Protein AF-A0A847FBN2-F1 (afdb_monomer_lite)

pLDDT: mean 86.98, std 17.36, range [22.61, 98.75]

Foldseek 3Di:
DDDDDDPPVVVVVVVVVVVVVVVVVVVVVVLPPPDDLDQAPWFFKAWDDWDDAFKWFQDPVRDTDGDTDIWMAGPVPRFTKAFLAQQFDAGHRPFTWDRKDFLCVVPNDDLQLLLLLLLLCCAPPNDPCVVLPADNVLRSNLSNLLSNLSCLCVPNHRNDNRSPVVVVGMDTPPDPNSVSSVVSSVVSNVRSNVSDHDDKAKDWAWPDDFDDDDQKTKTKTAIAMDQQPPAKDKAQVQADPPKDWPFDPSHHGTMIMIIHGNPPQAPPKTKMKIWRFHQSDSSQWIWIDIPDPRYTIMITGHPDTSGTHMDMDMDHHHDDDDDFADADPVPRAGDWFDWDWDAPDPVSPHTPDIDTADNRRD

Sequence (362 aa):
MIIMKSTQKNYIYNRGQKLLANVLVLIMLFSITAGYVYASDPVIIESSAVQRNYFQYLNASGEWNDLDRRDHGVVSTGAVAYCMNAGDDSPHPFHSFSPGEDIFTTFGFGNFSIGLENIFFYGFPSTSPSVHSLTDRQARYATAMAISCFLSENGYDQGSDFYNLSAGTLRPDGTPEGQATWDYFIYLLTYARAANPISRSVSVTPTTDTYIDGSYYARSYRVTATNCNSGYTIDSASLPSGYEILGYTGTLGETITVRIPATSNANTPFSFTAIGWDNRTAANLIIQDSTTAGIQTMMYQSLLPAAGARDNGNIEGEDIDIDIEKIDLATGARLQGAEITVWTDSGRTNVFRSVVTDANGY

Secondary structure (DSSP, 8-state):
-------HHHHHHHHHHHHHHHHHHHHHHHT--TT--PPBPP--EEEPPP----EEEE-TTS-EEE-----EEETTT--EEEES-SSSBPP-TTS-BPPBEEHHHHH-SSHHHHHHHHHHHHSTTTS-GGGGT--HHHHHHHHHHHHHHHHHHTT---SSGGGSGGG--EEE-SSHHHHHHHHHHHHHHHHHHHT-----EEEEEESS--EEETTEEEEEEEEEEES-TT-EEEE-TTSPTT-EEES--S-TT-EEEEEEESTTTBT--EEEEEEEEESSSGGGEEEE-BSSTTB--EEEE-SS--EEEEEEEEE-BPP-------B-TTT--B-S--EEEEESSTTS-SEEEEEE--TT--

Structure (mmCIF, N/CA/C/O backbone):
data_AF-A0A847FBN2-F1
#
_entry.id   AF-A0A847FBN2-F1
#
loop_
_atom_site.group_PDB
_atom_site.id
_atom_site.type_symbol
_atom_site.label_atom_id
_atom_site.label_alt_id
_atom_site.label_comp_id
_atom_site.label_asym_id
_atom_site.label_entity_id
_atom_site.label_seq_id
_atom_site.pdbx_PDB_ins_code
_atom_site.Cartn_x
_atom_site.Cartn_y
_atom_site.Cartn_z
_atom_site.occupancy
_atom_site.B_iso_or_equiv
_atom_site.auth_seq_id
_atom_site.auth_comp_id
_atom_site.auth_asym_id
_atom_site.auth_atom_id
_atom_site.pdbx_PDB_model_num
ATOM 1 N N . MET A 1 1 ? 65.331 1.864 -4.552 1.00 32.94 1 MET A N 1
ATOM 2 C CA . MET A 1 1 ? 64.200 1.979 -3.607 1.00 32.94 1 MET A CA 1
ATOM 3 C C . MET A 1 1 ? 62.923 2.079 -4.429 1.00 32.94 1 MET A C 1
ATOM 5 O O . MET A 1 1 ? 62.633 3.136 -4.965 1.00 32.94 1 MET A O 1
ATOM 9 N N . ILE A 1 2 ? 62.245 0.949 -4.636 1.00 22.61 2 ILE A N 1
ATOM 10 C CA . ILE A 1 2 ? 60.993 0.860 -5.399 1.00 22.61 2 ILE A CA 1
ATOM 11 C C . ILE A 1 2 ? 59.870 0.769 -4.369 1.00 22.61 2 ILE A C 1
ATOM 13 O O . ILE A 1 2 ? 59.825 -0.182 -3.594 1.00 22.61 2 ILE A O 1
ATOM 17 N N . ILE A 1 3 ? 58.999 1.775 -4.325 1.00 27.08 3 ILE A N 1
ATOM 18 C CA . ILE A 1 3 ? 57.800 1.760 -3.483 1.00 27.08 3 ILE A CA 1
ATOM 19 C C . ILE A 1 3 ? 56.663 1.191 -4.335 1.00 27.08 3 ILE A C 1
ATOM 21 O O . ILE A 1 3 ? 56.085 1.898 -5.157 1.00 27.08 3 ILE A O 1
ATOM 25 N N . MET A 1 4 ? 56.337 -0.089 -4.145 1.00 24.75 4 MET A N 1
ATOM 26 C CA . MET A 1 4 ? 55.079 -0.661 -4.628 1.00 24.75 4 MET A CA 1
ATOM 27 C C . MET A 1 4 ? 53.962 -0.286 -3.645 1.00 24.75 4 MET A C 1
ATOM 29 O O . MET A 1 4 ? 53.919 -0.784 -2.521 1.00 24.75 4 MET A O 1
ATOM 33 N N . LYS A 1 5 ? 53.059 0.616 -4.051 1.00 31.11 5 LYS A N 1
ATOM 34 C CA . LYS A 1 5 ? 51.812 0.897 -3.321 1.00 31.11 5 LYS A CA 1
ATOM 35 C C . LYS A 1 5 ? 50.799 -0.218 -3.598 1.00 31.11 5 LYS A C 1
ATOM 37 O O . LYS A 1 5 ? 50.538 -0.552 -4.748 1.00 31.11 5 LYS A O 1
ATOM 42 N N . SER A 1 6 ? 50.231 -0.782 -2.532 1.00 34.53 6 SER A N 1
ATOM 43 C CA . SER A 1 6 ? 49.303 -1.913 -2.577 1.00 34.53 6 SER A CA 1
ATOM 44 C C . SER A 1 6 ? 47.962 -1.553 -3.229 1.00 34.53 6 SER A C 1
ATOM 46 O O . SER A 1 6 ? 47.147 -0.844 -2.638 1.00 34.53 6 SER A O 1
ATOM 48 N N . THR A 1 7 ? 47.684 -2.120 -4.400 1.00 38.81 7 THR A N 1
ATOM 49 C CA . THR A 1 7 ? 46.385 -2.043 -5.098 1.00 38.81 7 THR A CA 1
ATOM 50 C C . THR A 1 7 ? 45.396 -3.129 -4.638 1.00 38.81 7 THR A C 1
ATOM 52 O O . THR A 1 7 ? 44.239 -3.144 -5.048 1.00 38.81 7 THR A O 1
ATOM 55 N N . GLN A 1 8 ? 45.821 -4.038 -3.752 1.00 35.53 8 GLN A N 1
ATOM 56 C CA . GLN A 1 8 ? 45.059 -5.237 -3.379 1.00 35.53 8 GLN A CA 1
ATOM 57 C C . GLN A 1 8 ? 43.872 -4.979 -2.431 1.00 35.53 8 GLN A C 1
ATOM 59 O O . GLN A 1 8 ? 42.890 -5.717 -2.484 1.00 35.53 8 GLN A O 1
ATOM 64 N N . LYS A 1 9 ? 43.905 -3.927 -1.597 1.00 33.09 9 LYS A N 1
ATOM 65 C CA . LYS A 1 9 ? 42.813 -3.647 -0.638 1.00 33.09 9 LYS A CA 1
ATOM 66 C C . LYS A 1 9 ? 41.515 -3.180 -1.312 1.00 33.09 9 LYS A C 1
ATOM 68 O O . LYS A 1 9 ? 40.441 -3.591 -0.884 1.00 33.09 9 LYS A O 1
ATOM 73 N N . ASN A 1 10 ? 41.601 -2.419 -2.406 1.00 36.28 10 ASN A N 1
ATOM 74 C CA . ASN A 1 10 ? 40.413 -1.926 -3.120 1.00 36.28 10 ASN A CA 1
ATOM 75 C C . ASN A 1 10 ? 39.720 -3.021 -3.948 1.00 36.28 10 ASN A C 1
ATOM 77 O O . ASN A 1 10 ? 38.506 -2.986 -4.131 1.00 36.28 10 ASN A O 1
ATOM 81 N N . TYR A 1 11 ? 40.468 -4.029 -4.406 1.00 33.66 11 TYR A N 1
ATOM 82 C CA . TYR A 1 11 ? 39.907 -5.130 -5.194 1.00 33.66 11 TYR A CA 1
ATOM 83 C C . TYR A 1 11 ? 39.077 -6.100 -4.335 1.00 33.66 11 TYR A C 1
ATOM 85 O O . TYR A 1 11 ? 38.035 -6.588 -4.772 1.00 33.66 11 TYR A O 1
ATOM 93 N N . ILE A 1 12 ? 39.503 -6.343 -3.089 1.00 39.66 12 ILE A N 1
ATOM 94 C CA . ILE A 1 12 ? 38.790 -7.209 -2.135 1.00 39.66 12 ILE A CA 1
ATOM 95 C C . ILE A 1 12 ? 37.532 -6.507 -1.603 1.00 39.66 12 ILE A C 1
ATOM 97 O O . ILE A 1 12 ? 36.479 -7.135 -1.508 1.00 39.66 12 ILE A O 1
ATOM 101 N N . TYR A 1 13 ? 37.607 -5.198 -1.340 1.00 39.62 13 TYR A N 1
ATOM 102 C CA . TYR A 1 13 ? 36.468 -4.411 -0.856 1.00 39.62 13 TYR A CA 1
ATOM 103 C C . TYR A 1 13 ? 35.330 -4.334 -1.892 1.00 39.62 13 TYR A C 1
ATOM 105 O O . TYR A 1 13 ? 34.176 -4.614 -1.569 1.00 39.62 13 TYR A O 1
ATOM 113 N N . ASN A 1 14 ? 35.659 -4.090 -3.168 1.00 43.84 14 ASN A N 1
ATOM 114 C CA . ASN A 1 14 ? 34.663 -4.014 -4.244 1.00 43.84 14 ASN A CA 1
ATOM 115 C C . ASN A 1 14 ? 34.051 -5.381 -4.600 1.00 43.84 14 ASN A C 1
ATOM 117 O O . ASN A 1 14 ? 32.877 -5.450 -4.964 1.00 43.84 14 ASN A O 1
ATOM 121 N N . ARG A 1 15 ? 34.805 -6.486 -4.476 1.00 42.00 15 ARG A N 1
ATOM 122 C CA . ARG A 1 15 ? 34.243 -7.844 -4.618 1.00 42.00 15 ARG A CA 1
ATOM 123 C C . ARG A 1 15 ? 33.314 -8.199 -3.459 1.00 42.00 15 ARG A C 1
ATOM 125 O O . ARG A 1 15 ? 32.273 -8.793 -3.710 1.00 42.00 15 ARG A O 1
ATOM 132 N N . GLY A 1 16 ? 33.662 -7.811 -2.230 1.00 39.44 16 GLY A N 1
ATOM 133 C CA . GLY A 1 16 ? 32.833 -8.030 -1.042 1.00 39.44 16 GLY A CA 1
ATOM 134 C C . GLY A 1 16 ? 31.493 -7.297 -1.114 1.00 39.44 16 GLY A C 1
ATOM 135 O O . GLY A 1 16 ? 30.462 -7.903 -0.851 1.00 39.44 16 GLY A O 1
ATOM 136 N N . GLN A 1 17 ? 31.488 -6.036 -1.561 1.00 44.00 17 GLN A N 1
ATOM 137 C CA . GLN A 1 17 ? 30.254 -5.261 -1.753 1.00 44.00 17 GLN A CA 1
ATOM 138 C C . GLN A 1 17 ? 29.374 -5.809 -2.883 1.00 44.00 17 GLN A C 1
ATOM 140 O O . GLN A 1 17 ? 28.163 -5.893 -2.714 1.00 44.00 17 GLN A O 1
ATOM 145 N N . LYS A 1 18 ? 29.965 -6.246 -4.006 1.00 46.00 18 LYS A N 1
ATOM 146 C CA . LYS A 1 18 ? 29.217 -6.896 -5.097 1.00 46.00 18 LYS A CA 1
ATOM 147 C C . LYS A 1 18 ? 28.639 -8.250 -4.680 1.00 46.00 18 LYS A C 1
ATOM 149 O O . LYS A 1 18 ? 27.522 -8.566 -5.066 1.00 46.00 18 LYS A O 1
ATOM 154 N N . LEU A 1 19 ? 29.358 -9.030 -3.866 1.00 41.59 19 LEU A N 1
ATOM 155 C CA . LEU A 1 19 ? 28.830 -10.278 -3.306 1.00 41.59 19 LEU A CA 1
ATOM 156 C C . LEU A 1 19 ? 27.689 -10.017 -2.317 1.00 41.59 19 LEU A C 1
ATOM 158 O O . LEU A 1 19 ? 26.674 -10.691 -2.395 1.00 41.59 19 LEU A O 1
ATOM 162 N N . LEU A 1 20 ? 27.825 -9.029 -1.428 1.00 39.12 20 LEU A N 1
ATOM 163 C CA . LEU A 1 20 ? 26.770 -8.641 -0.485 1.00 39.12 20 LEU A CA 1
ATOM 164 C C . LEU A 1 20 ? 25.527 -8.099 -1.200 1.00 39.12 20 LEU A C 1
ATOM 166 O O . LEU A 1 20 ? 24.420 -8.484 -0.842 1.00 39.12 20 LEU A O 1
ATOM 170 N N . ALA A 1 21 ? 25.699 -7.274 -2.236 1.00 47.78 21 ALA A N 1
ATOM 171 C CA . ALA A 1 21 ? 24.599 -6.777 -3.059 1.00 47.78 21 ALA A CA 1
ATOM 172 C C . ALA A 1 21 ? 23.902 -7.916 -3.820 1.00 47.78 21 ALA A C 1
ATOM 174 O O . ALA A 1 21 ? 22.680 -8.003 -3.796 1.00 47.78 21 ALA A O 1
ATOM 175 N N . ASN A 1 22 ? 24.664 -8.841 -4.413 1.00 42.66 22 ASN A N 1
ATOM 176 C CA . ASN A 1 22 ? 24.097 -10.001 -5.102 1.00 42.66 22 ASN A CA 1
ATOM 177 C C . ASN A 1 22 ? 23.396 -10.965 -4.139 1.00 42.66 22 ASN A C 1
ATOM 179 O O . ASN A 1 22 ? 22.365 -11.512 -4.500 1.00 42.66 22 ASN A O 1
ATOM 183 N N . VAL A 1 23 ? 23.907 -11.153 -2.918 1.00 44.97 23 VAL A N 1
ATOM 184 C CA . VAL A 1 23 ? 23.254 -11.968 -1.880 1.00 44.97 23 VAL A CA 1
ATOM 185 C C . VAL A 1 23 ? 21.978 -11.291 -1.372 1.00 44.97 23 VAL A C 1
ATOM 187 O O . VAL A 1 23 ? 20.973 -11.971 -1.208 1.00 44.97 23 VAL A O 1
ATOM 190 N N . LEU A 1 24 ? 21.968 -9.966 -1.193 1.00 46.28 24 LEU A N 1
ATOM 191 C CA . LEU A 1 24 ? 20.764 -9.209 -0.828 1.00 46.28 24 LEU A CA 1
ATOM 192 C C . LEU A 1 24 ? 19.696 -9.258 -1.929 1.00 46.28 24 LEU A C 1
ATOM 194 O O . LEU A 1 24 ? 18.525 -9.464 -1.624 1.00 46.28 24 LEU A O 1
ATOM 198 N N . VAL A 1 25 ? 20.092 -9.145 -3.200 1.00 52.69 25 VAL A N 1
ATOM 199 C CA . VAL A 1 25 ? 19.188 -9.305 -4.351 1.00 52.69 25 VAL A CA 1
ATOM 200 C C . VAL A 1 25 ? 18.683 -10.747 -4.457 1.00 52.69 25 VAL A C 1
ATOM 202 O O . VAL A 1 25 ? 17.497 -10.948 -4.689 1.00 52.69 25 VAL A O 1
ATOM 205 N N . LEU A 1 26 ? 19.524 -11.759 -4.204 1.00 41.38 26 LEU A N 1
ATOM 206 C CA . LEU A 1 26 ? 19.088 -13.160 -4.182 1.00 41.38 26 LEU A CA 1
ATOM 207 C C . LEU A 1 26 ? 18.099 -13.437 -3.038 1.00 41.38 26 LEU A C 1
ATOM 209 O O . LEU A 1 26 ? 17.119 -14.139 -3.253 1.00 41.38 26 LEU A O 1
ATOM 213 N N . ILE A 1 27 ? 18.324 -12.871 -1.846 1.00 50.66 2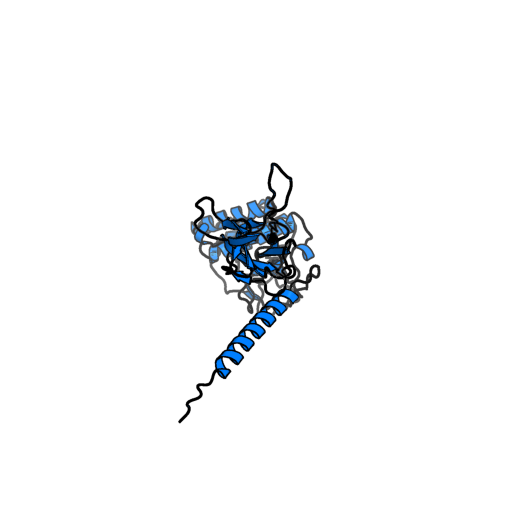7 ILE A N 1
ATOM 214 C CA . ILE A 1 27 ? 17.406 -12.998 -0.701 1.00 50.66 27 ILE A CA 1
ATOM 215 C C . ILE A 1 27 ? 16.074 -12.293 -0.996 1.00 50.66 27 ILE A C 1
ATOM 217 O O . ILE A 1 27 ? 15.029 -12.837 -0.662 1.00 50.66 27 ILE A O 1
ATOM 221 N N . MET A 1 28 ? 16.079 -11.149 -1.690 1.00 44.56 28 MET A N 1
ATOM 222 C CA . MET A 1 28 ? 14.840 -10.502 -2.147 1.00 44.56 28 MET A CA 1
ATOM 223 C C . MET A 1 28 ? 14.125 -11.288 -3.258 1.00 44.56 28 MET A C 1
ATOM 225 O O . MET A 1 28 ? 12.900 -11.311 -3.278 1.00 44.56 28 MET A O 1
ATOM 229 N N . LEU A 1 29 ? 14.859 -11.944 -4.166 1.00 42.03 29 LEU A N 1
ATOM 230 C CA . LEU A 1 29 ? 14.289 -12.731 -5.269 1.00 42.03 29 LEU A CA 1
ATOM 231 C C . LEU A 1 29 ? 13.729 -14.087 -4.812 1.00 42.03 29 LEU A C 1
ATOM 233 O O . LEU A 1 29 ? 12.723 -14.535 -5.356 1.00 42.03 29 LEU A O 1
ATOM 237 N N . PHE A 1 30 ? 14.313 -14.721 -3.787 1.00 36.34 30 PHE A N 1
ATOM 238 C CA . PHE A 1 30 ? 13.760 -15.948 -3.194 1.00 36.34 30 PHE A CA 1
ATOM 239 C C . PHE A 1 30 ? 12.438 -15.719 -2.441 1.00 36.34 30 PHE A C 1
ATOM 241 O O . PHE A 1 30 ? 11.697 -16.674 -2.226 1.00 36.34 30 PHE A O 1
ATOM 248 N N . SER A 1 31 ? 12.094 -14.469 -2.116 1.00 37.91 31 SER A N 1
ATOM 249 C CA . SER A 1 31 ? 10.783 -14.096 -1.564 1.00 37.91 31 SER A CA 1
ATOM 250 C C . SER A 1 31 ? 9.672 -14.028 -2.618 1.00 37.91 31 SER A C 1
ATOM 252 O O . SER A 1 31 ? 8.507 -13.874 -2.265 1.00 37.91 31 SER A O 1
ATOM 254 N N . ILE A 1 32 ? 10.004 -14.120 -3.912 1.00 43.72 32 ILE A N 1
ATOM 255 C CA . ILE A 1 32 ? 9.056 -13.965 -5.024 1.00 43.72 32 ILE A CA 1
ATOM 256 C C . ILE A 1 32 ? 8.818 -15.321 -5.700 1.00 43.72 32 ILE A C 1
ATOM 258 O O . ILE A 1 32 ? 8.891 -15.462 -6.919 1.00 43.72 32 ILE A O 1
ATOM 262 N N . THR A 1 33 ? 8.505 -16.354 -4.917 1.00 34.25 33 THR A N 1
ATOM 263 C CA . THR A 1 33 ? 7.756 -17.488 -5.466 1.00 34.25 33 THR A CA 1
ATOM 264 C C . THR A 1 33 ? 6.284 -17.113 -5.480 1.00 34.25 33 THR A C 1
ATOM 266 O O . THR A 1 33 ? 5.633 -17.058 -4.438 1.00 34.25 33 THR A O 1
ATOM 269 N N . ALA A 1 34 ? 5.766 -16.849 -6.676 1.00 35.66 34 ALA A N 1
ATOM 270 C CA . ALA A 1 34 ? 4.339 -16.774 -6.931 1.00 35.66 34 ALA A CA 1
ATOM 271 C C . ALA A 1 34 ? 3.624 -18.011 -6.347 1.00 35.66 34 ALA A C 1
ATOM 273 O O . ALA A 1 34 ? 4.000 -19.143 -6.649 1.00 35.66 34 ALA A O 1
ATOM 274 N N . GLY A 1 35 ? 2.585 -17.782 -5.539 1.00 33.22 35 GLY A N 1
ATOM 275 C CA . GLY A 1 35 ? 1.530 -18.769 -5.284 1.00 33.22 35 GLY A CA 1
ATOM 276 C C . GLY A 1 35 ? 1.487 -19.463 -3.922 1.00 33.22 35 GLY A C 1
ATOM 277 O O . GLY A 1 35 ? 0.582 -20.267 -3.729 1.00 33.22 35 GLY A O 1
ATOM 278 N N . TYR A 1 36 ? 2.372 -19.155 -2.970 1.00 32.28 36 TYR A N 1
ATOM 279 C CA . TYR A 1 36 ? 2.245 -19.673 -1.601 1.00 32.28 36 TYR A CA 1
ATOM 280 C C . TYR A 1 36 ? 2.076 -18.518 -0.615 1.00 32.28 36 TYR A C 1
ATOM 282 O O . TYR A 1 36 ? 3.020 -17.779 -0.344 1.00 32.28 36 TYR A O 1
ATOM 290 N N . VAL A 1 37 ? 0.856 -18.360 -0.095 1.00 40.47 37 VAL A N 1
ATOM 291 C CA . VAL A 1 37 ? 0.603 -17.603 1.135 1.00 40.47 37 VAL A CA 1
ATOM 292 C C . VAL A 1 37 ? 1.247 -18.415 2.254 1.00 40.47 37 VAL A C 1
ATOM 294 O O . VAL A 1 37 ? 0.734 -19.463 2.644 1.00 40.47 37 VAL A O 1
ATOM 297 N N . TYR A 1 38 ? 2.426 -18.004 2.710 1.00 47.66 38 TYR A N 1
ATOM 298 C CA . TYR A 1 38 ? 2.988 -18.566 3.930 1.00 47.66 38 TYR A CA 1
ATOM 299 C C . TYR A 1 38 ? 2.217 -17.963 5.099 1.00 47.66 38 TYR A C 1
ATOM 301 O O . TYR A 1 38 ? 2.160 -16.738 5.220 1.00 47.66 38 TYR A O 1
ATOM 309 N N . ALA A 1 39 ? 1.632 -18.817 5.943 1.00 59.59 39 ALA A N 1
ATOM 310 C CA . ALA A 1 39 ? 1.127 -18.380 7.236 1.00 59.59 39 ALA A CA 1
ATOM 311 C C . ALA A 1 39 ? 2.248 -17.619 7.951 1.00 59.59 39 ALA A C 1
ATOM 313 O O . ALA A 1 39 ? 3.391 -18.088 7.991 1.00 59.59 39 ALA A O 1
ATOM 314 N N . SER A 1 40 ? 1.952 -16.424 8.455 1.00 74.94 40 SER A N 1
ATOM 315 C CA . SER A 1 40 ? 2.959 -15.658 9.176 1.00 74.94 40 SER A CA 1
ATOM 316 C C . SER A 1 40 ? 3.248 -16.358 10.499 1.00 74.94 40 SER A C 1
ATOM 318 O O . SER A 1 40 ? 2.331 -16.869 11.146 1.00 74.94 40 SER A O 1
ATOM 320 N N . ASP A 1 41 ? 4.497 -16.328 10.957 1.00 84.56 41 ASP A N 1
ATOM 321 C CA . ASP A 1 41 ? 4.789 -16.783 12.314 1.00 84.56 41 ASP A CA 1
ATOM 322 C C . ASP A 1 41 ? 3.934 -15.994 13.332 1.00 84.56 41 ASP A C 1
ATOM 324 O O . ASP A 1 41 ? 3.660 -14.801 13.118 1.00 84.56 41 ASP A O 1
ATOM 328 N N . PRO A 1 42 ? 3.490 -16.633 14.431 1.00 89.25 42 PRO A N 1
ATOM 329 C CA . PRO A 1 42 ? 2.816 -15.942 15.522 1.00 89.25 42 PRO A CA 1
ATOM 330 C C . PRO A 1 42 ? 3.642 -14.754 16.013 1.00 89.25 42 PRO A C 1
ATOM 332 O O . PRO A 1 42 ? 4.856 -14.871 16.205 1.00 89.25 42 PRO A O 1
ATOM 335 N N . VAL A 1 43 ? 2.991 -13.614 16.251 1.00 91.62 43 VAL A N 1
ATOM 336 C CA . VAL A 1 43 ? 3.665 -12.429 16.782 1.00 91.62 43 VAL A CA 1
ATOM 337 C C . VAL A 1 43 ? 3.242 -12.139 18.217 1.00 91.62 43 VAL A C 1
ATOM 339 O O . VAL A 1 43 ? 2.152 -12.485 18.664 1.00 91.62 43 VAL A O 1
ATOM 342 N N . ILE A 1 44 ? 4.130 -11.480 18.960 1.00 93.94 44 ILE A N 1
ATOM 343 C CA . ILE A 1 44 ? 3.813 -10.970 20.294 1.00 93.94 44 ILE A CA 1
ATOM 344 C C . ILE A 1 44 ? 3.121 -9.619 20.125 1.00 93.94 44 ILE A C 1
ATOM 346 O O . ILE A 1 44 ? 3.692 -8.708 19.519 1.00 93.94 44 ILE A O 1
ATOM 350 N N . ILE A 1 45 ? 1.922 -9.487 20.687 1.00 95.56 45 ILE A N 1
ATOM 351 C CA . ILE A 1 45 ? 1.127 -8.259 20.657 1.00 95.56 45 ILE A CA 1
ATOM 352 C C . ILE A 1 45 ? 0.988 -7.727 22.079 1.00 95.56 45 ILE A C 1
ATOM 354 O O . ILE A 1 45 ? 0.620 -8.466 22.991 1.00 95.56 45 ILE A O 1
ATOM 358 N N . GLU A 1 46 ? 1.285 -6.442 22.253 1.00 96.19 46 GLU A N 1
ATOM 359 C CA . GLU A 1 46 ? 1.136 -5.737 23.524 1.00 96.19 46 GLU A CA 1
ATOM 360 C C . GLU A 1 46 ? 0.090 -4.634 23.422 1.00 96.19 46 GLU A C 1
ATOM 362 O O . GLU A 1 46 ? 0.013 -3.922 22.416 1.00 96.19 46 GLU A O 1
ATOM 367 N N . SER A 1 47 ? -0.681 -4.477 24.494 1.00 96.75 47 SER A N 1
ATOM 368 C CA . SER A 1 47 ? -1.669 -3.411 24.646 1.00 96.75 47 SER A CA 1
ATOM 369 C C . SER A 1 47 ? -1.148 -2.296 25.538 1.00 96.75 47 SER A C 1
ATOM 371 O O . SER A 1 47 ? -0.529 -2.541 26.570 1.00 96.75 47 SER A O 1
ATOM 373 N N . SER A 1 48 ? -1.452 -1.051 25.186 1.00 95.62 48 SER A N 1
ATOM 374 C CA . SER A 1 48 ? -1.160 0.095 26.038 1.00 95.62 48 SER A CA 1
ATOM 375 C C . SER A 1 48 ? -1.949 0.048 27.349 1.00 95.62 48 SER A C 1
ATOM 377 O O . SER A 1 48 ? -2.991 -0.600 27.463 1.00 95.62 48 SER A O 1
ATOM 379 N N . ALA A 1 49 ? -1.515 0.853 28.320 1.00 92.44 49 ALA A N 1
ATOM 380 C CA . ALA A 1 49 ? -2.387 1.267 29.415 1.00 92.44 49 ALA A CA 1
ATOM 381 C C . ALA A 1 49 ? -3.629 2.019 28.885 1.00 92.44 49 ALA A C 1
ATOM 383 O O . ALA A 1 49 ? -3.683 2.403 27.712 1.00 92.44 49 ALA A O 1
ATOM 384 N N . VAL A 1 50 ? -4.611 2.253 29.762 1.00 88.88 50 VAL A N 1
ATOM 385 C CA . VAL A 1 50 ? -5.808 3.049 29.440 1.00 88.88 50 VAL A CA 1
ATOM 386 C C . VAL A 1 50 ? -5.398 4.447 28.970 1.00 88.88 50 VAL A C 1
ATOM 388 O O . VAL A 1 50 ? -4.531 5.094 29.561 1.00 88.88 50 VAL A O 1
ATOM 391 N N . GLN A 1 51 ? -6.027 4.899 27.892 1.00 91.75 51 GLN A N 1
ATOM 392 C CA . GLN A 1 51 ? -5.756 6.170 27.228 1.00 91.75 51 GLN A CA 1
ATOM 393 C C . GLN A 1 51 ? -7.050 6.988 27.104 1.00 91.75 51 GLN A C 1
ATOM 395 O O . GLN A 1 51 ? -8.123 6.562 27.522 1.00 91.75 51 GLN A O 1
ATOM 400 N N . ARG A 1 52 ? -6.959 8.187 26.519 1.00 94.50 52 ARG A N 1
ATOM 401 C CA . ARG A 1 52 ? -8.123 9.033 26.232 1.00 94.50 52 ARG A CA 1
ATOM 402 C C . ARG A 1 52 ? -9.123 8.294 25.334 1.00 94.50 52 ARG A C 1
ATOM 404 O O . ARG A 1 52 ? -8.753 7.875 24.236 1.00 94.50 52 ARG A O 1
ATOM 411 N N . ASN A 1 53 ? -10.366 8.183 25.791 1.00 96.75 53 ASN A N 1
ATOM 412 C CA . ASN A 1 53 ? -11.506 7.701 25.006 1.00 96.75 53 ASN A CA 1
ATOM 413 C C . ASN A 1 53 ? -12.169 8.868 24.294 1.00 96.75 53 ASN A C 1
ATOM 415 O O . ASN A 1 53 ? -12.167 9.954 24.849 1.00 96.75 53 ASN A O 1
ATOM 419 N N . TYR A 1 54 ? -12.723 8.677 23.103 1.00 98.31 54 TYR A N 1
ATOM 420 C CA . TYR A 1 54 ? -13.369 9.771 22.363 1.00 98.31 54 TYR A CA 1
ATOM 421 C C . TYR A 1 54 ? -14.864 9.555 22.166 1.00 98.31 54 TYR A C 1
ATOM 423 O O . TYR A 1 54 ? -15.582 10.517 21.890 1.00 98.31 54 TYR A O 1
ATOM 431 N N . PHE A 1 55 ? -15.329 8.309 22.291 1.00 98.19 55 PHE A N 1
ATOM 432 C CA . PHE A 1 55 ? -16.722 7.929 22.098 1.00 98.19 55 PHE A CA 1
ATOM 433 C C . PHE A 1 55 ? -17.337 7.419 23.396 1.00 98.19 55 PHE A C 1
ATOM 435 O O . PHE A 1 55 ? -16.642 7.010 24.329 1.00 98.19 55 PHE A O 1
ATOM 442 N N . GLN A 1 56 ? -18.663 7.426 23.414 1.00 97.75 56 GLN A N 1
ATOM 443 C CA . GLN A 1 56 ? -19.481 6.870 24.474 1.00 97.75 56 GLN A CA 1
ATOM 444 C C . GLN A 1 56 ? -20.489 5.889 23.897 1.00 97.75 56 GLN A C 1
ATOM 446 O O . GLN A 1 56 ? -20.999 6.100 22.793 1.00 97.75 56 GLN A O 1
ATOM 451 N N . TYR A 1 57 ? -20.819 4.865 24.675 1.00 96.38 57 TYR A N 1
ATOM 452 C CA . TYR A 1 57 ? -21.886 3.926 24.364 1.00 96.38 57 TYR A CA 1
ATOM 453 C C . TYR A 1 57 ? -22.989 3.970 25.424 1.00 96.38 57 TYR A C 1
ATOM 455 O O . TYR A 1 57 ? -22.741 4.325 26.579 1.00 96.38 57 TYR A O 1
ATOM 463 N N . LEU A 1 58 ? -24.214 3.627 25.029 1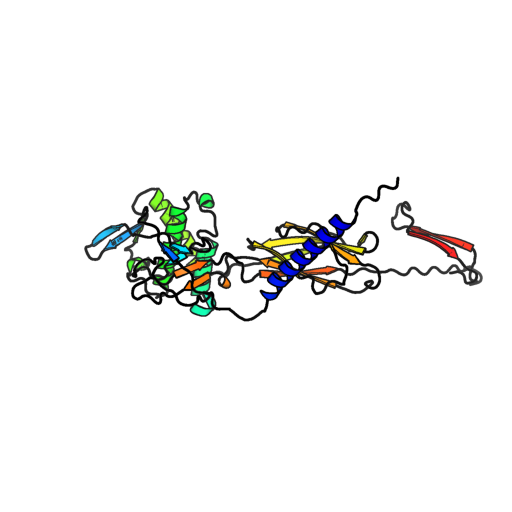.00 96.12 58 LEU A N 1
ATOM 464 C CA . LEU A 1 58 ? -25.348 3.504 25.940 1.00 96.12 58 LEU A CA 1
ATOM 465 C C . LEU A 1 58 ? -25.367 2.090 26.533 1.00 96.12 58 LEU A C 1
ATOM 467 O O . LEU A 1 58 ? -25.541 1.114 25.803 1.00 96.12 58 LEU A O 1
ATOM 471 N N . ASN A 1 59 ? -25.181 1.972 27.847 1.00 92.00 59 ASN A N 1
ATOM 472 C CA . ASN A 1 59 ? -25.212 0.681 28.535 1.00 92.00 59 ASN A CA 1
ATOM 473 C C . ASN A 1 59 ? -26.658 0.185 28.765 1.00 92.00 59 ASN A C 1
ATOM 475 O O . ASN A 1 59 ? -27.634 0.911 28.561 1.00 92.00 59 ASN A O 1
ATOM 479 N N . ALA A 1 60 ? -26.803 -1.051 29.253 1.00 89.19 60 ALA A N 1
ATOM 480 C CA . ALA A 1 60 ? -28.108 -1.656 29.545 1.00 89.19 60 ALA A CA 1
ATOM 481 C C . ALA A 1 60 ? -28.922 -0.916 30.630 1.00 89.19 60 ALA A C 1
ATOM 483 O O . ALA A 1 60 ? -30.143 -1.056 30.681 1.00 89.19 60 ALA A O 1
ATOM 484 N N . SER A 1 61 ? -28.266 -0.115 31.474 1.00 93.50 61 SER A N 1
ATOM 485 C CA . SER A 1 61 ? -28.905 0.737 32.486 1.00 93.50 61 SER A CA 1
ATOM 486 C C . SER A 1 61 ? -29.402 2.076 31.920 1.00 93.50 61 SER A C 1
ATOM 488 O O . SER A 1 61 ? -30.000 2.860 32.654 1.00 93.50 61 SER A O 1
ATOM 490 N N . GLY A 1 62 ? -29.177 2.354 30.629 1.00 93.19 62 GLY A N 1
ATOM 491 C CA . GLY A 1 62 ? -29.551 3.614 29.984 1.00 93.19 62 GLY A CA 1
ATOM 492 C C . GLY A 1 62 ? -28.571 4.763 30.242 1.00 93.19 62 GLY A C 1
ATOM 493 O O . GLY A 1 62 ? -28.934 5.927 30.073 1.00 93.19 62 GLY A O 1
ATOM 494 N N . GLU A 1 63 ? -27.336 4.459 30.640 1.00 96.06 63 GLU A N 1
ATOM 495 C CA . GLU A 1 63 ? -26.296 5.442 30.939 1.00 96.06 63 GLU A CA 1
ATOM 496 C C . GLU A 1 63 ? -25.239 5.482 29.835 1.00 96.06 63 GLU A C 1
ATOM 498 O O . GLU A 1 63 ? -24.793 4.449 29.326 1.00 96.06 63 GLU A O 1
ATOM 503 N N . TRP A 1 64 ? -24.801 6.691 29.487 1.00 96.56 64 TRP A N 1
ATOM 504 C CA . TRP A 1 64 ? -23.688 6.885 28.565 1.00 96.56 64 TRP A CA 1
ATOM 505 C C . TRP A 1 64 ? -22.366 6.674 29.292 1.00 96.56 64 TRP A C 1
ATOM 507 O O . TRP A 1 64 ? -22.078 7.367 30.265 1.00 96.56 64 TRP A O 1
ATOM 517 N N . ASN A 1 65 ? -21.573 5.728 28.804 1.00 96.38 65 ASN A N 1
ATOM 518 C CA . ASN A 1 65 ? -20.285 5.354 29.373 1.00 96.38 65 ASN A CA 1
ATOM 519 C C . ASN A 1 65 ? -19.184 5.566 28.345 1.00 96.38 65 ASN A C 1
ATOM 521 O O . ASN A 1 65 ? -19.400 5.343 27.154 1.00 96.38 65 ASN A O 1
ATOM 525 N N . ASP A 1 66 ? -18.003 5.964 28.810 1.00 95.88 66 ASP A N 1
ATOM 526 C CA . ASP A 1 66 ? -16.835 6.085 27.945 1.00 95.88 66 ASP A CA 1
ATOM 527 C C . ASP A 1 66 ? -16.469 4.720 27.363 1.00 95.88 66 ASP A C 1
ATOM 529 O O . ASP A 1 66 ? -16.405 3.711 28.070 1.00 95.88 66 ASP A O 1
ATOM 533 N N . LEU A 1 67 ? -16.220 4.698 26.057 1.00 94.31 67 LEU A N 1
ATOM 534 C CA . LEU A 1 67 ? -15.843 3.485 25.357 1.00 94.31 67 LEU A CA 1
ATOM 535 C C . LEU A 1 67 ? -14.321 3.323 25.379 1.00 94.31 67 LEU A C 1
ATOM 537 O O . LEU A 1 67 ? -13.615 4.015 24.638 1.00 94.31 67 LEU A O 1
ATOM 541 N N . ASP A 1 68 ? -13.821 2.415 26.222 1.00 91.38 68 ASP A N 1
ATOM 542 C CA . ASP A 1 68 ? -12.389 2.107 26.282 1.00 91.38 68 ASP A CA 1
ATOM 543 C C . ASP A 1 68 ? -11.912 1.475 24.971 1.00 91.38 68 ASP A C 1
ATOM 545 O O . ASP A 1 68 ? -12.458 0.476 24.499 1.00 91.38 68 ASP A O 1
ATOM 549 N N . ARG A 1 69 ? -10.855 2.050 24.391 1.00 91.31 69 ARG A N 1
ATOM 550 C CA . ARG A 1 69 ? -10.081 1.400 23.330 1.00 91.31 69 ARG A CA 1
ATOM 551 C C . ARG A 1 69 ? -8.602 1.580 23.552 1.00 91.31 69 ARG A C 1
ATOM 553 O O . ARG A 1 69 ? -8.091 2.697 23.518 1.00 91.31 69 ARG A O 1
ATOM 560 N N . ARG A 1 70 ? -7.901 0.466 23.710 1.00 92.44 70 ARG A N 1
ATOM 561 C CA . ARG A 1 70 ? -6.455 0.449 23.904 1.00 92.44 70 ARG A CA 1
ATOM 562 C C . ARG A 1 70 ? -5.729 0.414 22.569 1.00 92.44 70 ARG A C 1
ATOM 564 O O . ARG A 1 70 ? -6.262 -0.014 21.550 1.00 92.44 70 ARG A O 1
ATOM 571 N N . ASP A 1 71 ? -4.505 0.907 22.597 1.00 95.38 71 ASP A N 1
ATOM 572 C CA . ASP A 1 71 ? -3.592 0.849 21.471 1.00 95.38 71 ASP A CA 1
ATOM 573 C C . ASP A 1 71 ? -2.859 -0.499 21.495 1.00 95.38 71 ASP A C 1
ATOM 575 O O . ASP A 1 71 ? -2.237 -0.825 22.503 1.00 95.38 71 ASP A O 1
ATOM 579 N N . HIS A 1 72 ? -2.873 -1.262 20.396 1.00 95.88 72 HIS A N 1
ATOM 580 C CA . HIS A 1 72 ? -2.177 -2.556 20.314 1.00 95.88 72 HIS A CA 1
ATOM 581 C C . HIS A 1 72 ? -1.032 -2.530 19.305 1.00 95.88 72 HIS A C 1
ATOM 583 O O . HIS A 1 72 ? -1.185 -1.990 18.210 1.00 95.88 72 HIS A O 1
ATOM 589 N N . GLY A 1 73 ? 0.119 -3.102 19.639 1.00 95.56 73 GLY A N 1
ATOM 590 C CA . GLY A 1 73 ? 1.281 -3.119 18.752 1.00 95.56 73 GLY A CA 1
ATOM 591 C C . GLY A 1 73 ? 1.985 -4.463 18.727 1.00 95.56 73 GLY A C 1
ATOM 592 O O . GLY A 1 73 ? 2.100 -5.134 19.752 1.00 95.56 73 GLY A O 1
ATOM 593 N N . VAL A 1 74 ? 2.497 -4.830 17.557 1.00 95.69 74 VAL A N 1
ATOM 594 C CA . VAL A 1 74 ? 3.400 -5.969 17.403 1.00 95.69 74 VAL A CA 1
ATOM 595 C C . VAL A 1 74 ? 4.755 -5.599 17.998 1.00 95.69 74 VAL A C 1
ATOM 597 O O . VAL A 1 74 ? 5.423 -4.685 17.516 1.00 95.69 74 VAL A O 1
ATOM 600 N N . VAL A 1 75 ? 5.184 -6.312 19.038 1.00 93.88 75 VAL A N 1
ATOM 601 C CA . VAL A 1 75 ? 6.369 -5.956 19.839 1.00 93.88 75 VAL A CA 1
ATOM 602 C C . VAL A 1 75 ? 7.659 -5.999 19.016 1.00 93.88 75 VAL A C 1
ATOM 604 O O . VAL A 1 75 ? 8.528 -5.147 19.183 1.00 93.88 75 VAL A O 1
ATOM 607 N N . SER A 1 76 ? 7.798 -6.978 18.120 1.00 89.50 76 SER A N 1
ATOM 608 C CA . SER A 1 76 ? 9.032 -7.197 17.353 1.00 89.50 76 SER A CA 1
ATOM 609 C C . SER A 1 76 ? 9.238 -6.202 16.211 1.00 89.50 76 SER A C 1
ATOM 611 O O . SER A 1 76 ? 10.380 -5.924 15.849 1.00 89.50 76 SER A O 1
ATOM 613 N N . THR A 1 77 ? 8.158 -5.675 15.633 1.00 90.50 77 THR A N 1
ATOM 614 C CA . THR A 1 77 ? 8.210 -4.828 14.429 1.00 90.50 77 THR A CA 1
ATOM 615 C C . THR A 1 77 ? 7.756 -3.394 14.678 1.00 90.50 77 THR A C 1
ATOM 617 O O . THR A 1 77 ? 8.052 -2.519 13.869 1.00 90.50 77 THR A O 1
ATOM 620 N N . GLY A 1 78 ? 7.022 -3.143 15.763 1.00 91.38 78 GLY A N 1
ATOM 621 C CA . GLY A 1 78 ? 6.337 -1.875 16.002 1.00 91.38 78 GLY A CA 1
ATOM 622 C C . GLY A 1 78 ? 5.103 -1.663 15.119 1.00 91.38 78 GLY A C 1
ATOM 623 O O . GLY A 1 78 ? 4.546 -0.567 15.125 1.00 91.38 78 GLY A O 1
ATOM 624 N N . ALA A 1 79 ? 4.666 -2.676 14.360 1.00 93.50 79 ALA A N 1
ATOM 625 C CA . ALA A 1 79 ? 3.461 -2.574 13.546 1.00 93.50 79 ALA A CA 1
ATOM 626 C C . ALA A 1 79 ? 2.230 -2.317 14.426 1.00 93.50 79 ALA A C 1
ATOM 628 O O . ALA A 1 79 ? 2.068 -2.919 15.490 1.00 93.50 79 ALA A O 1
ATOM 629 N N . VAL A 1 80 ? 1.350 -1.426 13.970 1.00 95.25 80 VAL A N 1
ATOM 630 C CA . VAL A 1 80 ? 0.079 -1.158 14.645 1.00 95.25 80 VAL A CA 1
ATOM 631 C C . VAL A 1 80 ? -0.850 -2.350 14.437 1.00 95.25 80 VAL A C 1
ATOM 633 O O . VAL A 1 80 ? -1.047 -2.805 13.310 1.00 95.25 80 VAL A O 1
ATOM 636 N N . ALA A 1 81 ? -1.423 -2.826 15.536 1.00 96.12 81 ALA A N 1
ATOM 637 C CA . ALA A 1 81 ? -2.438 -3.860 15.571 1.00 96.12 81 ALA A CA 1
ATOM 638 C C . ALA A 1 81 ? -3.780 -3.278 16.038 1.00 96.12 81 ALA A C 1
ATOM 640 O O . ALA A 1 81 ? -3.845 -2.327 16.824 1.00 96.12 81 ALA A O 1
ATOM 641 N N . TYR A 1 82 ? -4.851 -3.894 15.563 1.00 96.62 82 TYR A N 1
ATOM 642 C CA . TYR A 1 82 ? -6.230 -3.593 15.887 1.00 96.62 82 TYR A CA 1
ATOM 643 C C . TYR A 1 82 ? -6.944 -4.881 16.260 1.00 96.62 82 TYR A C 1
ATOM 645 O O . TYR A 1 82 ? -6.805 -5.907 15.607 1.00 96.62 82 TYR A O 1
ATOM 653 N N . CYS A 1 83 ? -7.713 -4.827 17.327 1.00 94.44 83 CYS A N 1
ATOM 654 C CA . CYS A 1 83 ? -8.614 -5.895 17.724 1.00 94.44 83 CYS A CA 1
ATOM 655 C C . CYS A 1 83 ? -9.732 -6.091 16.691 1.00 94.44 83 CYS A C 1
ATOM 657 O O . CYS A 1 83 ? -10.299 -5.125 16.173 1.00 94.44 83 CYS A O 1
ATOM 659 N N . MET A 1 84 ? -10.077 -7.348 16.448 1.00 93.06 84 MET A N 1
ATOM 660 C CA . MET A 1 84 ? -11.209 -7.747 15.616 1.00 93.06 84 MET A CA 1
ATOM 661 C C . MET A 1 84 ? -12.410 -8.197 16.433 1.00 93.06 84 MET A C 1
ATOM 663 O O . MET A 1 84 ? -13.520 -8.153 15.928 1.00 93.06 84 MET A O 1
ATOM 667 N N . ASN A 1 85 ? -12.216 -8.611 17.682 1.00 89.50 85 ASN A N 1
ATOM 668 C CA . ASN A 1 85 ? -13.308 -8.805 18.626 1.00 89.50 85 ASN A CA 1
ATOM 669 C C . ASN A 1 85 ? -13.158 -7.766 19.731 1.00 89.50 85 ASN A C 1
ATOM 671 O O . ASN A 1 85 ? -12.137 -7.726 20.406 1.00 89.50 85 ASN A O 1
ATOM 675 N N . ALA A 1 86 ? -14.129 -6.876 19.889 1.00 85.69 86 ALA A N 1
ATOM 676 C CA . ALA A 1 86 ? -14.079 -5.855 20.924 1.00 85.69 86 ALA A CA 1
ATOM 677 C C . ALA A 1 86 ? -14.476 -6.347 22.321 1.00 85.69 86 ALA A C 1
ATOM 679 O O . ALA A 1 86 ? -14.117 -5.697 23.301 1.00 85.69 86 ALA A O 1
ATOM 680 N N . GLY A 1 87 ? -15.225 -7.449 22.396 1.00 85.88 87 GLY A N 1
ATOM 681 C CA . GLY A 1 87 ? -15.827 -7.943 23.634 1.00 85.88 87 GLY A CA 1
ATOM 682 C C . GLY A 1 87 ? -14.875 -8.724 24.535 1.00 85.88 87 GLY A C 1
ATOM 683 O O . GLY A 1 87 ? -15.157 -8.874 25.720 1.00 85.88 87 GLY A O 1
ATOM 684 N N . ASP A 1 88 ? -13.762 -9.198 23.978 1.00 92.69 88 ASP A N 1
ATOM 685 C CA . ASP A 1 88 ? -12.747 -9.978 24.687 1.00 92.69 88 ASP A CA 1
ATOM 686 C C . ASP A 1 88 ? -11.677 -9.085 25.340 1.00 92.69 88 ASP A C 1
ATOM 688 O O . ASP A 1 88 ? -11.573 -7.887 25.058 1.00 92.69 88 ASP A O 1
ATOM 692 N N . ASP A 1 89 ? -10.832 -9.671 26.187 1.00 94.19 89 ASP A N 1
ATOM 693 C CA . ASP A 1 89 ? -9.758 -8.966 26.883 1.00 94.19 89 ASP A CA 1
ATOM 694 C C . ASP A 1 89 ? -8.568 -8.646 25.963 1.00 94.19 89 ASP A C 1
ATOM 696 O O . ASP A 1 89 ? -8.162 -9.419 25.090 1.00 94.19 89 ASP A O 1
ATOM 700 N N . SER A 1 90 ? -7.962 -7.480 26.191 1.00 94.75 90 SER A N 1
ATOM 701 C CA . SER A 1 90 ? -6.819 -7.001 25.411 1.00 94.75 90 SER A CA 1
ATOM 702 C C . SER A 1 90 ? -5.580 -7.908 25.547 1.00 94.75 90 SER A C 1
ATOM 704 O O . SER A 1 90 ? -5.283 -8.391 26.645 1.00 94.75 90 SER A O 1
ATOM 706 N N . PRO A 1 91 ? -4.801 -8.111 24.469 1.00 95.81 91 PRO A N 1
ATOM 707 C CA . PRO A 1 91 ? -3.631 -8.983 24.500 1.00 95.81 91 PRO A CA 1
ATOM 708 C C . PRO A 1 91 ? -2.431 -8.391 25.252 1.00 95.81 91 PRO A C 1
ATOM 710 O O . PRO A 1 91 ? -2.243 -7.175 25.297 1.00 95.81 91 PRO A O 1
ATOM 713 N N . HIS A 1 92 ? -1.594 -9.277 25.790 1.00 96.19 92 HIS A N 1
ATOM 714 C CA . HIS A 1 92 ? -0.347 -8.976 26.494 1.00 96.19 92 HIS A CA 1
ATOM 715 C C . HIS A 1 92 ? 0.712 -10.045 26.163 1.00 96.19 92 HIS A C 1
ATOM 717 O O . HIS A 1 92 ? 0.354 -11.099 25.630 1.00 96.19 92 HIS A O 1
ATOM 723 N N . PRO A 1 93 ? 2.008 -9.865 26.497 1.00 94.62 93 PRO A N 1
ATOM 724 C CA . PRO A 1 93 ? 3.086 -10.672 25.923 1.00 94.62 93 PRO A CA 1
ATOM 725 C C . PRO A 1 93 ? 3.107 -12.130 26.396 1.00 94.62 93 PRO A C 1
ATOM 727 O O . PRO A 1 93 ? 3.838 -12.949 25.850 1.00 94.62 93 PRO A O 1
ATOM 730 N N . PHE A 1 94 ? 2.338 -12.447 27.438 1.00 93.69 94 PHE A N 1
ATOM 731 C CA . PHE A 1 94 ? 2.149 -13.799 27.962 1.00 93.69 94 PHE A CA 1
ATOM 732 C C . PHE A 1 94 ? 0.954 -14.532 27.326 1.00 93.69 94 PHE A C 1
ATOM 734 O O . PHE A 1 94 ? 0.734 -15.703 27.634 1.00 93.69 94 PHE A O 1
ATOM 741 N N . HIS A 1 95 ? 0.192 -13.875 26.447 1.00 95.56 95 HIS A N 1
ATOM 742 C CA . HIS A 1 95 ? -0.826 -14.513 25.614 1.00 95.56 95 HIS A CA 1
ATOM 743 C C . HIS A 1 95 ? -0.206 -15.060 24.329 1.00 95.56 95 HIS A C 1
ATOM 745 O O . HIS A 1 95 ? 0.825 -14.583 23.858 1.00 95.56 95 HIS A O 1
ATOM 751 N N . SER A 1 96 ? -0.829 -16.098 23.778 1.00 93.31 96 SER A N 1
ATOM 752 C CA . SER A 1 96 ? -0.348 -16.785 22.579 1.00 93.31 96 SER A CA 1
ATOM 753 C C . SER A 1 96 ? -1.341 -16.653 21.431 1.00 93.31 96 SER A C 1
ATOM 755 O O . SER A 1 96 ? -2.548 -16.526 21.649 1.00 93.31 96 SER A O 1
ATOM 757 N N . PHE A 1 97 ? -0.809 -16.691 20.215 1.00 94.44 97 PHE A N 1
ATOM 758 C CA . PHE A 1 97 ? -1.547 -16.535 18.969 1.00 94.44 97 PHE A CA 1
ATOM 759 C C . PHE A 1 97 ? -1.243 -17.689 18.015 1.00 94.44 97 PHE A C 1
ATOM 761 O O . PHE A 1 97 ? -0.164 -18.288 18.071 1.00 94.44 97 PHE A O 1
ATOM 768 N N . SER A 1 98 ? -2.200 -18.007 17.148 1.00 93.12 98 SER A N 1
ATOM 769 C CA . SER A 1 98 ? -1.987 -18.918 16.029 1.00 93.12 98 SER A CA 1
ATOM 770 C C . SER A 1 98 ? -1.047 -18.292 14.991 1.00 93.12 98 SER A C 1
ATOM 772 O O . SER A 1 98 ? -0.826 -17.075 15.001 1.00 93.12 98 SER A O 1
ATOM 774 N N . PRO A 1 99 ? -0.501 -19.095 14.059 1.00 92.44 99 PRO A N 1
ATOM 775 C CA . PRO A 1 99 ? 0.050 -18.547 12.828 1.00 92.44 99 PRO A CA 1
ATOM 776 C C . PRO A 1 99 ? -0.963 -17.609 12.169 1.00 92.44 99 PRO A C 1
ATOM 778 O O . PRO A 1 99 ? -2.172 -17.841 12.256 1.00 92.44 99 PRO A O 1
ATOM 781 N N . GLY A 1 100 ? -0.459 -16.536 11.569 1.00 91.19 100 GLY A N 1
ATOM 782 C CA . GLY A 1 100 ? -1.300 -15.513 10.972 1.00 91.19 100 GLY A CA 1
ATOM 783 C C . GLY A 1 100 ? -1.699 -15.839 9.545 1.00 91.19 100 GLY A C 1
ATOM 784 O O . GLY A 1 100 ? -0.916 -16.415 8.788 1.00 91.19 100 GLY A O 1
ATOM 785 N N . GLU A 1 101 ? -2.897 -15.413 9.172 1.00 92.38 101 GLU A N 1
ATOM 786 C CA . GLU A 1 101 ? -3.435 -15.529 7.819 1.00 92.38 101 GLU A CA 1
ATOM 787 C C . GLU A 1 101 ? -3.771 -14.146 7.273 1.00 92.38 101 GLU A C 1
ATOM 789 O O . GLU A 1 101 ? -4.158 -13.251 8.023 1.00 92.38 101 GLU A O 1
ATOM 794 N N . ASP A 1 102 ? -3.607 -13.938 5.968 1.00 90.94 102 ASP A N 1
ATOM 795 C CA . ASP A 1 102 ? -4.056 -12.690 5.363 1.00 90.94 102 ASP A CA 1
ATOM 796 C C . ASP A 1 102 ? -5.592 -12.628 5.283 1.00 90.94 102 ASP A C 1
ATOM 798 O O . ASP A 1 102 ? -6.277 -13.654 5.228 1.00 90.94 102 ASP A O 1
ATOM 802 N N . ILE A 1 103 ? -6.150 -11.417 5.223 1.00 90.69 103 ILE A N 1
ATOM 803 C CA . ILE A 1 103 ? -7.609 -11.236 5.250 1.00 90.69 103 ILE A CA 1
ATOM 804 C C . ILE A 1 103 ? -8.358 -11.920 4.096 1.00 90.69 103 ILE A C 1
ATOM 806 O O . ILE A 1 103 ? -9.538 -12.231 4.260 1.00 90.69 103 ILE A O 1
ATOM 810 N N . PHE A 1 104 ? -7.731 -12.142 2.931 1.00 87.56 104 PHE A N 1
ATOM 811 C CA . PHE A 1 104 ? -8.382 -12.849 1.824 1.00 87.56 104 PHE A CA 1
ATOM 812 C C . PHE A 1 104 ? -8.404 -14.352 2.060 1.00 87.56 104 PHE A C 1
ATOM 814 O O . PHE A 1 104 ? -9.362 -15.003 1.649 1.00 87.56 104 PHE A O 1
ATOM 821 N N . THR A 1 105 ? -7.396 -14.900 2.732 1.00 89.25 105 THR A N 1
ATOM 822 C CA . THR A 1 105 ? -7.421 -16.293 3.180 1.00 89.25 105 THR A CA 1
ATOM 823 C C . THR A 1 105 ? -8.541 -16.504 4.204 1.00 89.25 105 THR A C 1
ATOM 825 O O . THR A 1 105 ? -9.342 -17.424 4.044 1.00 89.25 105 THR A O 1
ATOM 828 N N . THR A 1 106 ? -8.682 -15.605 5.183 1.00 89.38 106 THR A N 1
ATOM 829 C CA . THR A 1 106 ? -9.692 -15.737 6.248 1.00 89.38 106 THR A CA 1
ATOM 830 C C . THR A 1 106 ? -11.129 -15.484 5.771 1.00 89.38 106 THR A C 1
ATOM 832 O O . THR A 1 106 ? -12.040 -16.222 6.145 1.00 89.38 106 THR A O 1
ATOM 835 N N . PHE A 1 107 ? -11.368 -14.455 4.949 1.00 89.44 107 PHE A N 1
ATOM 836 C CA . PHE A 1 107 ? -12.729 -14.035 4.569 1.00 89.44 107 PHE A CA 1
ATOM 837 C C . PHE A 1 107 ? -13.080 -14.231 3.092 1.00 89.44 107 PHE A C 1
ATOM 839 O O . PHE A 1 107 ? -14.216 -13.970 2.687 1.00 89.44 107 PHE A O 1
ATOM 846 N N . GLY A 1 108 ? -12.134 -14.690 2.273 1.00 88.81 108 GLY A N 1
ATOM 847 C CA . GLY A 1 108 ? -12.271 -14.692 0.822 1.00 88.81 108 GLY A CA 1
ATOM 848 C C . GLY A 1 108 ? -12.161 -13.289 0.220 1.00 88.81 108 GLY A C 1
ATOM 849 O O . GLY A 1 108 ? -12.169 -12.273 0.913 1.00 88.81 108 GLY A O 1
ATOM 850 N N . PHE A 1 109 ? -12.076 -13.225 -1.108 1.00 87.81 109 PHE A N 1
ATOM 851 C CA . PHE A 1 109 ? -12.133 -11.958 -1.832 1.00 87.81 109 PHE A CA 1
ATOM 852 C C . PHE A 1 109 ? -13.589 -11.498 -1.985 1.00 87.81 109 PHE A C 1
ATOM 854 O O . PHE A 1 109 ? -14.361 -12.097 -2.737 1.00 87.81 109 PHE A O 1
ATOM 861 N N . GLY A 1 110 ? -13.967 -10.419 -1.301 1.00 90.19 110 GLY A N 1
ATOM 862 C CA . GLY A 1 110 ? -15.305 -9.840 -1.409 1.00 90.19 110 GLY A CA 1
ATOM 863 C C . GLY A 1 110 ? -15.448 -8.509 -0.678 1.00 90.19 110 GLY A C 1
ATOM 864 O O . GLY A 1 110 ? -14.470 -7.939 -0.197 1.00 90.19 110 GLY A O 1
ATOM 865 N N . ASN A 1 111 ? -16.684 -8.013 -0.572 1.00 91.94 111 ASN A N 1
ATOM 866 C CA . ASN A 1 111 ? -16.966 -6.707 0.039 1.00 91.94 111 ASN A CA 1
ATOM 867 C C . ASN A 1 111 ? -16.390 -6.579 1.453 1.00 91.94 111 ASN A C 1
ATOM 869 O O . ASN A 1 111 ? -15.935 -5.506 1.835 1.00 91.94 111 ASN A O 1
ATOM 873 N N . PHE A 1 112 ? -16.384 -7.675 2.212 1.00 92.19 112 PHE A N 1
ATOM 874 C CA . PHE A 1 112 ? -15.907 -7.670 3.586 1.00 92.19 112 PHE A CA 1
ATOM 875 C C . PHE A 1 112 ? -14.389 -7.456 3.675 1.00 92.19 112 PHE A C 1
ATOM 877 O O . PHE A 1 112 ? -13.932 -6.510 4.312 1.00 92.19 112 PHE A O 1
ATOM 884 N N . SER A 1 113 ? -13.597 -8.254 2.955 1.00 93.12 113 SER A N 1
ATOM 885 C CA . SER A 1 113 ? -12.142 -8.083 2.909 1.00 93.12 113 SER A CA 1
ATOM 886 C C . SER A 1 113 ? -11.733 -6.754 2.259 1.00 93.12 113 SER A C 1
ATOM 888 O O . SER A 1 113 ? -10.831 -6.079 2.745 1.00 93.12 113 SER A O 1
ATOM 890 N N . ILE A 1 114 ? -12.423 -6.331 1.190 1.00 95.00 114 ILE A N 1
ATOM 891 C CA . ILE A 1 114 ? -12.146 -5.052 0.516 1.00 95.00 114 ILE A CA 1
ATOM 892 C C . ILE A 1 114 ? -12.479 -3.872 1.438 1.00 95.00 114 ILE A C 1
ATOM 894 O O . ILE A 1 114 ? -11.752 -2.879 1.460 1.00 95.00 114 ILE A O 1
ATOM 898 N N . GLY A 1 115 ? -13.557 -3.958 2.219 1.00 96.88 115 GLY A N 1
ATOM 899 C CA . GLY A 1 115 ? -13.920 -2.922 3.180 1.00 96.88 115 GLY A CA 1
ATOM 900 C C . GLY A 1 115 ? -12.881 -2.765 4.294 1.00 96.88 115 GLY A C 1
ATOM 901 O O . GLY A 1 115 ? -12.488 -1.641 4.602 1.00 96.88 115 GLY A O 1
ATOM 902 N N . LEU A 1 116 ? -12.363 -3.876 4.831 1.00 96.12 116 LEU A N 1
ATOM 903 C CA . LEU A 1 116 ? -11.274 -3.854 5.816 1.00 96.12 116 LEU A CA 1
ATOM 904 C C . LEU A 1 116 ? -9.977 -3.289 5.218 1.00 96.12 116 LEU A C 1
ATOM 906 O O . LEU A 1 116 ? -9.351 -2.430 5.841 1.00 96.12 116 LEU A O 1
ATOM 910 N N . GLU A 1 117 ? -9.615 -3.676 3.989 1.00 95.25 117 GLU A N 1
ATOM 911 C CA . GLU A 1 117 ? -8.477 -3.075 3.279 1.00 95.25 117 GLU A CA 1
ATOM 912 C C . GLU A 1 117 ? -8.643 -1.556 3.132 1.00 95.25 117 GLU A C 1
ATOM 914 O O . GLU A 1 117 ? -7.706 -0.809 3.404 1.00 95.25 117 GLU A O 1
ATOM 919 N N . ASN A 1 118 ? -9.839 -1.081 2.769 1.00 97.12 118 ASN A N 1
ATOM 920 C CA . ASN A 1 118 ? -10.128 0.350 2.662 1.00 97.12 118 ASN A CA 1
ATOM 921 C C . ASN A 1 118 ? -9.937 1.083 3.999 1.00 97.12 118 ASN A C 1
ATOM 923 O O . ASN A 1 118 ? -9.335 2.160 4.016 1.00 97.12 118 ASN A O 1
ATOM 927 N N . ILE A 1 119 ? -10.398 0.508 5.118 1.00 97.62 119 ILE A N 1
ATOM 928 C CA . ILE A 1 119 ? -10.187 1.106 6.445 1.00 97.62 119 ILE A CA 1
ATOM 929 C C . ILE A 1 119 ? -8.695 1.242 6.731 1.00 97.62 119 ILE A C 1
ATOM 931 O O . ILE A 1 119 ? -8.261 2.313 7.137 1.00 97.62 119 ILE A O 1
ATOM 935 N N . PHE A 1 120 ? -7.896 0.206 6.483 1.00 95.19 120 PHE A N 1
ATOM 936 C CA . PHE A 1 120 ? -6.452 0.281 6.706 1.00 95.19 120 PHE A CA 1
ATOM 937 C C . PHE A 1 120 ? -5.745 1.224 5.739 1.00 95.19 120 PHE A C 1
ATOM 939 O O . PHE A 1 120 ? -4.802 1.894 6.144 1.00 95.19 120 PHE A O 1
ATOM 946 N N . PHE A 1 121 ? -6.173 1.293 4.478 1.00 95.00 121 PHE A N 1
ATOM 947 C CA . PHE A 1 121 ? -5.552 2.144 3.465 1.00 95.00 121 PHE A CA 1
ATOM 948 C C . PHE A 1 121 ? -5.726 3.634 3.793 1.00 95.00 121 PHE A C 1
ATOM 950 O O . PHE A 1 121 ? -4.758 4.398 3.756 1.00 95.00 121 PHE A O 1
ATOM 957 N N . TYR A 1 122 ? -6.948 4.039 4.146 1.00 96.50 122 TYR A N 1
ATOM 958 C CA . TYR A 1 122 ? -7.286 5.426 4.484 1.00 96.50 122 TYR A CA 1
ATOM 959 C C . TYR A 1 122 ? -7.104 5.765 5.969 1.00 96.50 122 TYR A C 1
ATOM 961 O O . TYR A 1 122 ? -7.109 6.943 6.333 1.00 96.50 122 TYR A O 1
ATOM 969 N N . GLY A 1 123 ? -6.972 4.745 6.815 1.00 96.81 123 GLY A N 1
ATOM 970 C CA . GLY A 1 123 ? -6.822 4.827 8.263 1.00 96.81 123 GLY A CA 1
ATOM 971 C C . GLY A 1 123 ? -5.381 4.997 8.727 1.00 96.81 123 GLY A C 1
ATOM 972 O O . GLY A 1 123 ? -4.437 5.114 7.940 1.00 96.81 123 GLY A O 1
ATOM 973 N N . PHE A 1 124 ? -5.211 4.976 10.044 1.00 95.88 124 PHE A N 1
ATOM 974 C CA . PHE A 1 124 ? -3.900 4.950 10.684 1.00 95.88 124 PHE A CA 1
ATOM 975 C C . PHE A 1 124 ? -3.325 3.515 10.678 1.00 95.88 124 PHE A C 1
ATOM 977 O O . PHE A 1 124 ? -4.089 2.568 10.854 1.00 95.88 124 PHE A O 1
ATOM 984 N N . PRO A 1 125 ? -2.003 3.308 10.505 1.00 93.25 125 PRO A N 1
ATOM 985 C CA . PRO A 1 125 ? -0.952 4.305 10.273 1.00 93.25 125 PRO A CA 1
ATOM 986 C C . PRO A 1 125 ? -0.705 4.635 8.789 1.00 93.25 125 PRO A C 1
ATOM 988 O O . PRO A 1 125 ? 0.148 5.469 8.491 1.00 93.25 125 PRO A O 1
ATOM 991 N N . SER A 1 126 ? -1.413 3.995 7.854 1.00 92.50 126 SER A N 1
ATOM 992 C CA . SER A 1 126 ? -1.196 4.157 6.406 1.00 92.50 126 SER A CA 1
ATOM 993 C C . SER A 1 126 ? -1.347 5.592 5.910 1.00 92.50 126 SER A C 1
ATOM 995 O O . SER A 1 126 ? -0.628 6.014 5.002 1.00 92.50 126 SER A O 1
ATOM 997 N N . THR A 1 127 ? -2.292 6.331 6.487 1.00 92.62 127 THR A N 1
ATOM 998 C CA . THR A 1 127 ? -2.528 7.746 6.216 1.00 92.62 127 THR A CA 1
ATOM 999 C C . THR A 1 127 ? -2.128 8.564 7.437 1.00 92.62 127 THR A C 1
ATOM 1001 O O . THR A 1 127 ? -2.541 8.279 8.562 1.00 92.62 127 THR A O 1
ATOM 1004 N N . SER A 1 128 ? -1.312 9.601 7.217 1.00 92.75 128 SER A N 1
ATOM 1005 C CA . SER A 1 128 ? -0.890 10.488 8.302 1.00 92.75 128 SER A CA 1
ATOM 1006 C C . SER A 1 128 ? -2.106 11.196 8.912 1.00 92.75 128 SER A C 1
ATOM 1008 O O . SER A 1 128 ? -2.879 11.816 8.175 1.00 92.75 128 SER A O 1
ATOM 1010 N N . PRO A 1 129 ? -2.246 11.200 10.248 1.00 92.44 129 PRO A N 1
ATOM 1011 C CA . PRO A 1 129 ? -3.387 11.823 10.917 1.00 92.44 129 PRO A CA 1
ATOM 1012 C C . PRO A 1 129 ? -3.431 13.346 10.719 1.00 92.44 129 PRO A C 1
ATOM 1014 O O . PRO A 1 129 ? -4.503 13.953 10.733 1.00 92.44 129 PRO A O 1
ATOM 1017 N N . SER A 1 130 ? -2.277 13.961 10.439 1.00 92.31 130 SER A N 1
ATOM 1018 C CA . SER A 1 130 ? -2.148 15.397 10.169 1.00 92.31 130 SER A CA 1
ATOM 1019 C C . SER A 1 130 ? -2.942 15.870 8.946 1.00 92.31 130 SER A C 1
ATOM 1021 O O . SER A 1 130 ? -3.397 17.011 8.931 1.00 92.31 130 SER A O 1
ATOM 1023 N N . VAL A 1 131 ? -3.198 14.990 7.967 1.00 90.62 131 VAL A N 1
ATOM 1024 C CA . VAL A 1 131 ? -4.044 15.283 6.792 1.00 90.62 131 VAL A CA 1
ATOM 1025 C C . VAL A 1 131 ? -5.477 15.635 7.210 1.00 90.62 131 VAL A C 1
ATOM 1027 O O . VAL A 1 131 ? -6.145 16.418 6.540 1.00 90.62 131 VAL A O 1
ATOM 1030 N N . HIS A 1 132 ? -5.921 15.115 8.355 1.00 92.56 132 HIS A N 1
ATOM 1031 C CA . HIS A 1 132 ? -7.236 15.368 8.939 1.00 92.56 132 HIS A CA 1
ATOM 1032 C C . HIS A 1 132 ? -7.171 16.267 10.184 1.00 92.56 132 HIS A C 1
ATOM 1034 O O . HIS A 1 132 ? -8.162 16.399 10.894 1.00 92.56 132 HIS A O 1
ATOM 1040 N N . SER A 1 133 ? -6.026 16.909 10.455 1.00 96.12 133 SER A N 1
ATOM 1041 C CA . SER A 1 133 ? -5.794 17.697 11.680 1.00 96.12 133 SER A CA 1
ATOM 1042 C C . SER A 1 133 ? -6.014 16.903 12.977 1.00 96.12 133 SER A C 1
ATOM 1044 O O . SER A 1 133 ? -6.452 17.456 13.985 1.00 96.12 133 SER A O 1
ATOM 1046 N N . LEU A 1 134 ? -5.714 15.603 12.951 1.00 97.75 134 LEU A N 1
ATOM 1047 C CA . LEU A 1 134 ? -5.844 14.706 14.095 1.00 97.75 134 LEU A CA 1
ATOM 1048 C C . LEU A 1 134 ? -4.487 14.405 14.726 1.00 97.75 134 LEU A C 1
ATOM 1050 O O . LEU A 1 134 ? -3.442 14.451 14.075 1.00 97.75 134 LEU A O 1
ATOM 1054 N N . THR A 1 135 ? -4.522 14.028 15.999 1.00 97.25 135 THR A N 1
ATOM 1055 C CA . THR A 1 135 ? -3.409 13.336 16.656 1.00 97.25 135 THR A CA 1
ATOM 1056 C C . THR A 1 135 ? -3.368 11.859 16.255 1.00 97.25 135 THR A C 1
ATOM 1058 O O . THR A 1 135 ? -4.392 11.278 15.883 1.00 97.25 135 THR A O 1
ATOM 1061 N N . ASP A 1 136 ? -2.206 11.219 16.411 1.00 96.25 136 ASP A N 1
ATOM 1062 C CA . ASP A 1 136 ? -2.042 9.769 16.227 1.00 96.25 136 ASP A CA 1
ATOM 1063 C C . ASP A 1 136 ? -3.075 8.978 17.034 1.00 96.25 136 ASP A C 1
ATOM 1065 O O . ASP A 1 136 ? -3.696 8.051 16.519 1.00 96.25 136 ASP A O 1
ATOM 1069 N N . ARG A 1 137 ? -3.326 9.389 18.283 1.00 95.75 137 ARG A N 1
ATOM 1070 C CA . ARG A 1 137 ? -4.288 8.725 19.166 1.00 95.75 137 ARG A CA 1
ATOM 1071 C C . ARG A 1 137 ? -5.728 8.852 18.659 1.00 95.75 137 ARG A C 1
ATOM 1073 O O . ARG A 1 137 ? -6.441 7.853 18.659 1.00 95.75 137 ARG A O 1
ATOM 1080 N N . GLN A 1 138 ? -6.153 10.025 18.187 1.00 98.00 138 GLN A N 1
ATOM 1081 C CA . GLN A 1 138 ? -7.488 10.189 17.593 1.00 98.00 138 GLN A CA 1
ATOM 1082 C C . GLN A 1 138 ? -7.648 9.321 16.340 1.00 98.00 138 GLN A C 1
ATOM 1084 O O . GLN A 1 138 ? -8.612 8.568 16.229 1.00 98.00 138 GLN A O 1
ATOM 1089 N N . ALA A 1 139 ? -6.688 9.370 15.414 1.00 98.25 139 ALA A N 1
ATOM 1090 C CA . ALA A 1 139 ? -6.779 8.605 14.174 1.00 98.25 139 ALA A CA 1
ATOM 1091 C C . ALA A 1 139 ? -6.726 7.092 14.415 1.00 98.25 139 ALA A C 1
ATOM 1093 O O . ALA A 1 139 ? -7.483 6.336 13.802 1.00 98.25 139 ALA A O 1
ATOM 1094 N N . ARG A 1 140 ? -5.886 6.642 15.352 1.00 97.38 140 ARG A N 1
ATOM 1095 C CA . ARG A 1 140 ? -5.811 5.236 15.747 1.00 97.38 140 ARG A CA 1
ATOM 1096 C C . ARG A 1 140 ? -7.099 4.761 16.411 1.00 97.38 140 ARG A C 1
ATOM 1098 O O . ARG A 1 140 ? -7.608 3.717 16.015 1.00 97.38 140 ARG A O 1
ATOM 1105 N N . TYR A 1 141 ? -7.661 5.540 17.337 1.00 98.00 141 TYR A N 1
ATOM 1106 C CA . TYR A 1 141 ? -8.944 5.234 17.975 1.00 98.00 141 TYR A CA 1
ATOM 1107 C C . TYR A 1 141 ? -10.077 5.158 16.941 1.00 98.00 141 TYR A C 1
ATOM 1109 O O . TYR A 1 141 ? -10.816 4.178 16.907 1.00 98.00 141 TYR A O 1
ATOM 1117 N N . ALA A 1 142 ? -10.178 6.144 16.044 1.00 98.44 142 ALA A N 1
ATOM 1118 C CA . ALA A 1 142 ? -11.169 6.155 14.968 1.00 98.44 142 ALA A CA 1
ATOM 1119 C C . ALA A 1 142 ? -11.033 4.950 14.025 1.00 98.44 142 ALA A C 1
ATOM 1121 O O . ALA A 1 142 ? -12.042 4.364 13.641 1.00 98.44 142 ALA A O 1
ATOM 1122 N N . THR A 1 143 ? -9.802 4.546 13.694 1.00 98.38 143 THR A N 1
ATOM 1123 C CA . THR A 1 143 ? -9.535 3.364 12.856 1.00 98.38 143 THR A CA 1
ATOM 1124 C C . THR A 1 143 ? -9.985 2.080 13.561 1.00 98.38 143 THR A C 1
ATOM 1126 O O . THR A 1 143 ? -10.712 1.285 12.971 1.00 98.38 143 THR A O 1
ATOM 1129 N N . ALA A 1 144 ? -9.653 1.908 14.847 1.00 97.25 144 ALA A N 1
ATOM 1130 C CA . ALA A 1 144 ? -10.102 0.764 15.649 1.00 97.25 144 ALA A CA 1
ATOM 1131 C C . ALA A 1 144 ? -11.638 0.684 15.734 1.00 97.25 144 ALA A C 1
ATOM 1133 O O . ALA A 1 144 ? -12.233 -0.392 15.629 1.00 97.25 144 ALA A O 1
ATOM 1134 N N . MET A 1 145 ? -12.287 1.839 15.896 1.00 97.81 145 MET A N 1
ATOM 1135 C CA . MET A 1 145 ? -13.743 1.940 15.920 1.00 97.81 145 MET A CA 1
ATOM 1136 C C . MET A 1 145 ? -14.366 1.636 14.559 1.00 97.81 145 MET A C 1
ATOM 1138 O O . MET A 1 145 ? -15.362 0.919 14.513 1.00 97.81 145 MET A O 1
ATOM 1142 N N . ALA A 1 146 ? -13.771 2.109 13.461 1.00 98.19 146 ALA A N 1
ATOM 1143 C CA . ALA A 1 146 ? -14.227 1.803 12.107 1.00 98.19 146 ALA A CA 1
ATOM 1144 C C . ALA A 1 146 ? -14.162 0.298 11.828 1.00 98.19 146 ALA A C 1
ATOM 1146 O O . ALA A 1 146 ? -15.134 -0.254 11.319 1.00 98.19 146 ALA A O 1
ATOM 1147 N N . ILE A 1 147 ? -13.072 -0.367 12.232 1.00 97.25 147 ILE A N 1
ATOM 1148 C CA . ILE A 1 147 ? -12.932 -1.827 12.142 1.00 97.25 147 ILE A CA 1
ATOM 1149 C C . ILE A 1 147 ? -14.055 -2.505 12.928 1.00 97.25 147 ILE A C 1
ATOM 1151 O O . ILE A 1 147 ? -14.830 -3.254 12.346 1.00 97.25 147 ILE A O 1
ATOM 1155 N N . SER A 1 148 ? -14.202 -2.192 14.218 1.00 96.62 148 SER A N 1
ATOM 1156 C CA . SER A 1 148 ? -15.195 -2.845 15.090 1.00 96.62 148 SER A CA 1
ATOM 1157 C C . SER A 1 148 ? -16.627 -2.660 14.570 1.00 96.62 148 SER A C 1
ATOM 1159 O O . SER A 1 148 ? -17.409 -3.608 14.536 1.00 96.62 148 SER A O 1
ATOM 1161 N N . CYS A 1 149 ? -16.968 -1.451 14.110 1.00 97.19 149 CYS A N 1
ATOM 1162 C CA . CYS A 1 149 ? -18.303 -1.172 13.585 1.00 97.19 149 CYS A CA 1
ATOM 1163 C C . CYS A 1 149 ? -18.552 -1.867 12.248 1.00 97.19 149 CYS A C 1
ATOM 1165 O O . CYS A 1 149 ? -19.609 -2.458 12.052 1.00 97.19 149 CYS A O 1
ATOM 1167 N N . PHE A 1 150 ? -17.574 -1.848 11.340 1.00 97.31 150 PHE A N 1
ATOM 1168 C CA . PHE A 1 150 ? -17.696 -2.538 10.061 1.00 97.31 150 PHE A CA 1
ATOM 1169 C C . PHE A 1 150 ? -17.809 -4.057 10.243 1.00 97.31 150 PHE A C 1
ATOM 1171 O O . PHE A 1 150 ? -18.631 -4.691 9.587 1.00 97.31 150 PHE A O 1
ATOM 1178 N N . LEU A 1 151 ? -17.039 -4.636 11.167 1.00 95.75 151 LEU A N 1
ATOM 1179 C CA . LEU A 1 151 ? -17.146 -6.042 11.560 1.00 95.75 151 LEU A CA 1
ATOM 1180 C C . LEU A 1 151 ? -18.556 -6.358 12.098 1.00 95.75 151 LEU A C 1
ATOM 1182 O O . LEU A 1 151 ? -19.207 -7.271 11.590 1.00 95.75 151 LEU A O 1
ATOM 1186 N N . SER A 1 152 ? -19.067 -5.555 13.038 1.00 95.44 152 SER A N 1
ATOM 1187 C CA . SER A 1 152 ? -20.418 -5.714 13.604 1.00 95.44 152 SER A CA 1
ATOM 1188 C C . SER A 1 152 ? -21.529 -5.612 12.550 1.00 95.44 152 SER A C 1
ATOM 1190 O O . SER A 1 152 ? -22.442 -6.436 12.516 1.00 95.44 152 SER A O 1
ATOM 1192 N N . GLU A 1 153 ? -21.436 -4.644 11.634 1.00 94.75 153 GLU A N 1
ATOM 1193 C CA . GLU A 1 153 ? -22.397 -4.457 10.535 1.00 94.75 153 GLU A CA 1
ATOM 1194 C C . GLU A 1 153 ? -22.435 -5.637 9.557 1.00 94.75 153 GLU A C 1
ATOM 1196 O O . GLU A 1 153 ? -23.455 -5.861 8.906 1.00 94.75 153 GLU A O 1
ATOM 1201 N N . ASN A 1 154 ? -21.349 -6.410 9.479 1.00 93.44 154 ASN A N 1
ATOM 1202 C CA . ASN A 1 154 ? -21.232 -7.599 8.638 1.00 93.44 154 ASN A CA 1
ATOM 1203 C C . ASN A 1 154 ? -21.406 -8.912 9.426 1.00 93.44 154 ASN A C 1
ATOM 1205 O O . ASN A 1 154 ? -21.097 -9.984 8.910 1.00 93.44 154 ASN A O 1
ATOM 1209 N N . GLY A 1 155 ? -21.931 -8.846 10.656 1.00 90.94 155 GLY A N 1
ATOM 1210 C CA . GLY A 1 155 ? -22.289 -10.022 11.455 1.00 90.94 155 GLY A CA 1
ATOM 1211 C C . GLY A 1 155 ? -21.119 -10.702 12.169 1.00 90.94 155 GLY A C 1
ATOM 1212 O O . GLY A 1 155 ? -21.282 -11.817 12.660 1.00 90.94 155 GLY A O 1
ATOM 1213 N N . TYR A 1 156 ? -19.954 -10.055 12.235 1.00 91.38 156 TYR A N 1
ATOM 1214 C CA . TYR A 1 156 ? -18.836 -10.524 13.047 1.00 91.38 156 TYR A CA 1
ATOM 1215 C C . TYR A 1 156 ? -19.039 -10.081 14.500 1.00 91.38 156 TYR A C 1
ATOM 1217 O O . TYR A 1 156 ? -19.275 -8.899 14.767 1.00 91.38 156 TYR A O 1
ATOM 1225 N N . ASP A 1 157 ? -18.942 -11.021 15.440 1.00 88.25 157 ASP A N 1
ATOM 1226 C CA . ASP A 1 157 ? -19.211 -10.756 16.854 1.00 88.25 157 ASP A CA 1
ATOM 1227 C C . ASP A 1 157 ? -18.231 -9.722 17.438 1.00 88.25 157 ASP A C 1
ATOM 1229 O O . ASP A 1 157 ? -17.021 -9.791 17.225 1.00 88.25 157 ASP A O 1
ATOM 1233 N N . GLN A 1 158 ? -18.775 -8.739 18.154 1.00 89.81 158 GLN A N 1
ATOM 1234 C CA . GLN A 1 158 ? -18.022 -7.705 18.872 1.00 89.81 158 GLN A CA 1
ATOM 1235 C C . GLN A 1 158 ? -18.309 -7.721 20.381 1.00 89.81 158 GLN A C 1
ATOM 1237 O O . GLN A 1 158 ? -17.896 -6.806 21.090 1.00 89.81 158 GLN A O 1
ATOM 1242 N N . GLY A 1 159 ? -19.087 -8.688 20.875 1.00 84.62 159 GLY A N 1
ATOM 1243 C CA . GLY A 1 159 ? -19.549 -8.761 22.261 1.00 84.62 159 GLY A CA 1
ATOM 1244 C C . GLY A 1 159 ? -20.599 -7.714 22.652 1.00 84.62 159 GLY A C 1
ATOM 1245 O O . GLY A 1 159 ? -21.122 -7.762 23.765 1.00 84.62 159 GLY A O 1
ATOM 1246 N N . SER A 1 160 ? -20.938 -6.765 21.769 1.00 85.69 160 SER A N 1
ATOM 1247 C CA . SER A 1 160 ? -22.030 -5.817 21.992 1.00 85.69 160 SER A CA 1
ATOM 1248 C C . SER A 1 160 ? -22.580 -5.197 20.708 1.00 85.69 160 SER A C 1
ATOM 1250 O O . SER A 1 160 ? -21.838 -4.921 19.764 1.00 85.69 160 SER A O 1
ATOM 1252 N N . ASP A 1 161 ? -23.876 -4.883 20.722 1.00 87.62 161 ASP A N 1
ATOM 1253 C CA . ASP A 1 161 ? -24.596 -4.303 19.585 1.00 87.62 161 ASP A CA 1
ATOM 1254 C C . ASP A 1 161 ? -24.288 -2.818 19.357 1.00 87.62 161 ASP A C 1
ATOM 1256 O O . ASP A 1 161 ? -24.577 -2.298 18.282 1.00 87.62 161 ASP A O 1
ATOM 1260 N N . PHE A 1 162 ? -23.687 -2.108 20.324 1.00 91.69 162 PHE A N 1
ATOM 1261 C CA . PHE A 1 162 ? -23.389 -0.679 20.150 1.00 91.69 162 PHE A CA 1
ATOM 1262 C C . PHE A 1 162 ? -22.313 -0.401 19.090 1.00 91.69 162 PHE A C 1
ATOM 1264 O O . PHE A 1 162 ? -22.182 0.733 18.637 1.00 91.69 162 PHE A O 1
ATOM 1271 N N . TYR A 1 163 ? -21.554 -1.413 18.659 1.00 93.44 163 TYR A N 1
ATOM 1272 C CA . TYR A 1 163 ? -20.673 -1.285 17.497 1.00 93.44 163 TYR A CA 1
ATOM 1273 C C . TYR A 1 163 ? -21.453 -1.244 16.178 1.00 93.44 163 TYR A C 1
ATOM 1275 O O . TYR A 1 163 ? -20.949 -0.739 15.182 1.00 93.44 163 TYR A O 1
ATOM 1283 N N . ASN A 1 164 ? -22.704 -1.696 16.149 1.00 94.06 164 ASN A N 1
ATOM 1284 C CA . ASN A 1 164 ? -23.557 -1.508 14.991 1.00 94.06 164 ASN A CA 1
ATOM 1285 C C . ASN A 1 164 ? -24.208 -0.120 15.056 1.00 94.06 164 ASN A C 1
ATOM 1287 O O . ASN A 1 164 ? -25.085 0.127 15.884 1.00 94.06 164 ASN A O 1
ATOM 1291 N N . LEU A 1 165 ? -23.834 0.796 14.155 1.00 93.88 165 LEU A N 1
ATOM 1292 C CA . LEU A 1 165 ? -24.368 2.166 14.179 1.00 93.88 165 LEU A CA 1
ATOM 1293 C C . LEU A 1 165 ? -25.895 2.231 14.037 1.00 93.88 165 LEU A C 1
ATOM 1295 O O . LEU A 1 165 ? -26.506 3.195 14.503 1.00 93.88 165 LEU A O 1
ATOM 1299 N N . SER A 1 166 ? -26.528 1.216 13.436 1.00 93.19 166 SER A N 1
ATOM 1300 C CA . SER A 1 166 ? -27.991 1.154 13.339 1.00 93.19 166 SER A CA 1
ATOM 1301 C C . SER A 1 166 ? -28.684 0.973 14.695 1.00 93.19 166 SER A C 1
ATOM 1303 O O . SER A 1 166 ? -29.855 1.328 14.819 1.00 93.19 166 SER A O 1
ATOM 1305 N N . ALA A 1 167 ? -27.966 0.506 15.725 1.00 91.00 167 ALA A N 1
ATOM 1306 C CA . ALA A 1 167 ? -28.482 0.402 17.086 1.00 91.00 167 ALA A CA 1
ATOM 1307 C C . ALA A 1 167 ? -28.703 1.778 17.743 1.00 91.00 167 ALA A C 1
ATOM 1309 O O . ALA A 1 167 ? -29.492 1.894 18.678 1.00 91.00 167 ALA A O 1
ATOM 1310 N N . GLY A 1 168 ? -28.030 2.835 17.267 1.00 90.25 168 GLY A N 1
ATOM 1311 C CA . GLY A 1 168 ? -28.196 4.198 17.786 1.00 90.25 168 GLY A CA 1
ATOM 1312 C C . GLY A 1 168 ? -27.650 4.415 19.204 1.00 90.25 168 GLY A C 1
ATOM 1313 O O . GLY A 1 168 ? -28.013 5.389 19.863 1.00 90.25 168 GLY A O 1
ATOM 1314 N N . THR A 1 169 ? -26.782 3.523 19.683 1.00 95.44 169 THR A N 1
ATOM 1315 C CA . THR A 1 169 ? -26.250 3.501 21.057 1.00 95.44 169 THR A CA 1
ATOM 1316 C C . THR A 1 169 ? -24.768 3.866 21.142 1.00 95.44 169 THR A C 1
ATOM 1318 O O . THR A 1 169 ? -24.141 3.606 22.163 1.00 95.44 169 THR A O 1
ATOM 1321 N N . LEU A 1 170 ? -24.210 4.509 20.111 1.00 97.19 170 LEU A N 1
ATOM 1322 C CA . LEU A 1 170 ? -22.823 4.983 20.052 1.00 97.19 170 LEU A CA 1
ATOM 1323 C C . LEU A 1 170 ? -22.778 6.449 19.603 1.00 97.19 170 LEU A C 1
ATOM 1325 O O . LEU A 1 170 ? -23.503 6.838 18.686 1.00 97.19 170 LEU A O 1
ATOM 1329 N N . ARG A 1 171 ? -21.931 7.267 20.239 1.00 97.44 171 ARG A N 1
ATOM 1330 C CA . ARG A 1 171 ? -21.800 8.705 19.938 1.00 97.44 171 ARG A CA 1
ATOM 1331 C C . ARG A 1 171 ? -20.407 9.258 20.273 1.00 97.44 171 ARG A C 1
ATOM 1333 O O . ARG A 1 171 ? -19.708 8.646 21.081 1.00 97.44 171 ARG A O 1
ATOM 1340 N N . PRO A 1 172 ? -20.012 10.437 19.752 1.00 98.25 172 PRO A N 1
ATOM 1341 C CA . PRO A 1 172 ? -18.881 11.175 20.310 1.00 98.25 172 PRO A CA 1
ATOM 1342 C C . PRO A 1 172 ? -19.170 11.619 21.748 1.00 98.25 172 PRO A C 1
ATOM 1344 O O . PRO A 1 172 ? -20.316 11.856 22.126 1.00 98.25 172 PRO A O 1
ATOM 1347 N N . ASP A 1 173 ? -18.123 11.805 22.541 1.00 97.44 173 ASP A N 1
ATOM 1348 C CA . ASP A 1 173 ? -18.219 12.214 23.949 1.00 97.44 173 ASP A CA 1
ATOM 1349 C C . ASP A 1 173 ? -18.631 13.683 24.188 1.00 97.44 173 ASP A C 1
ATOM 1351 O O . ASP A 1 173 ? -18.640 14.160 25.322 1.00 97.44 173 ASP A O 1
ATOM 1355 N N . GLY A 1 174 ? -18.964 14.415 23.123 1.00 96.50 174 GLY A N 1
ATOM 1356 C CA . GLY A 1 174 ? -19.389 15.814 23.167 1.00 96.50 174 GLY A CA 1
ATOM 1357 C C . GLY A 1 174 ? -18.251 16.837 23.190 1.00 96.50 174 GLY A C 1
ATOM 1358 O O . GLY A 1 174 ? -18.524 18.038 23.182 1.00 96.50 174 GLY A O 1
ATOM 1359 N N . THR A 1 175 ? -16.986 16.410 23.184 1.00 98.12 175 THR A N 1
ATOM 1360 C CA . THR A 1 175 ? -15.842 17.323 23.053 1.00 98.12 175 THR A CA 1
ATOM 1361 C C . THR A 1 175 ? -15.530 17.627 21.582 1.00 98.12 175 THR A C 1
ATOM 1363 O O . THR A 1 175 ? -15.821 16.805 20.709 1.00 98.12 175 THR A O 1
ATOM 1366 N N . PRO A 1 176 ? -14.882 18.768 21.266 1.00 97.88 176 PRO A N 1
ATOM 1367 C CA . PRO A 1 176 ? -14.421 19.043 19.902 1.00 97.88 176 PRO A CA 1
ATOM 1368 C C . PRO A 1 176 ? -13.480 17.959 19.354 1.00 97.88 176 PRO A C 1
ATOM 1370 O O . PRO A 1 176 ? -13.572 17.581 18.190 1.00 97.88 176 PRO A O 1
ATOM 1373 N N . GLU A 1 177 ? -12.604 17.419 20.205 1.00 97.56 177 GLU A N 1
ATOM 1374 C CA . GLU A 1 177 ? -11.692 16.326 19.849 1.00 97.56 177 GLU A CA 1
ATOM 1375 C C . GLU A 1 177 ? -12.445 15.024 19.555 1.00 97.56 177 GLU A C 1
ATOM 1377 O O . GLU A 1 177 ? -12.106 14.317 18.602 1.00 97.56 177 GLU A O 1
ATOM 1382 N N . GLY A 1 178 ? -13.467 14.715 20.360 1.00 98.38 178 GLY A N 1
ATOM 1383 C CA . GLY A 1 178 ? -14.348 13.569 20.161 1.00 98.38 178 GLY A CA 1
ATOM 1384 C C . GLY A 1 178 ? -15.136 13.673 18.862 1.00 98.38 178 GLY A C 1
ATOM 1385 O O . GLY A 1 178 ? -15.196 12.702 18.109 1.00 98.38 178 GLY A O 1
ATOM 1386 N N . GLN A 1 179 ? -15.649 14.863 18.538 1.00 98.50 179 GLN A N 1
ATOM 1387 C CA . GLN A 1 179 ? -16.330 15.114 17.269 1.00 98.50 179 GLN A CA 1
ATOM 1388 C C . GLN A 1 179 ? -15.387 14.958 16.068 1.00 98.50 179 GLN A C 1
ATOM 1390 O O . GLN A 1 179 ? -15.724 14.250 15.127 1.00 98.50 179 GLN A O 1
ATOM 1395 N N . ALA A 1 180 ? -14.178 15.526 16.116 1.00 98.44 180 ALA A N 1
ATOM 1396 C CA . ALA A 1 180 ? -13.201 15.360 15.035 1.00 98.44 180 ALA A CA 1
ATOM 1397 C C . ALA A 1 180 ? -12.814 13.881 14.822 1.00 98.44 180 ALA A C 1
ATOM 1399 O O . ALA A 1 180 ? -12.669 13.415 13.692 1.00 98.44 180 ALA A O 1
ATOM 1400 N N . THR A 1 181 ? -12.698 13.123 15.917 1.00 98.69 181 THR A N 1
ATOM 1401 C CA . THR A 1 181 ? -12.447 11.673 15.881 1.00 98.69 181 THR A CA 1
ATOM 1402 C C . THR A 1 181 ? -13.626 10.919 15.265 1.00 98.69 181 THR A C 1
ATOM 1404 O O . THR A 1 181 ? -13.425 9.998 14.475 1.00 98.69 181 THR A O 1
ATOM 1407 N N . TRP A 1 182 ? -14.856 11.322 15.595 1.00 98.62 182 TRP A N 1
ATOM 1408 C CA . TRP A 1 182 ? -16.085 10.750 15.049 1.00 98.62 182 TRP A CA 1
ATOM 1409 C C . TRP A 1 182 ? -16.205 10.980 13.548 1.00 98.62 182 TRP A C 1
ATOM 1411 O O . TRP A 1 182 ? -16.488 10.045 12.804 1.00 98.62 182 TRP A O 1
ATOM 1421 N N . ASP A 1 183 ? -15.927 12.196 13.087 1.00 98.62 183 ASP A N 1
ATOM 1422 C CA . ASP A 1 183 ? -16.009 12.543 11.670 1.00 98.62 183 ASP A CA 1
ATOM 1423 C C . ASP A 1 183 ? -15.027 11.705 10.836 1.00 98.62 183 ASP A C 1
ATOM 1425 O O . ASP A 1 183 ? -15.387 11.193 9.774 1.00 98.62 183 ASP A O 1
ATOM 1429 N N . TYR A 1 184 ? -13.812 11.478 11.347 1.00 98.75 184 TYR A N 1
ATOM 1430 C CA . TYR A 1 184 ? -12.841 10.597 10.694 1.00 98.75 184 TYR A CA 1
ATOM 1431 C C . TYR A 1 184 ? -13.238 9.116 10.762 1.00 98.75 184 TYR A C 1
ATOM 1433 O O . TYR A 1 184 ? -13.096 8.394 9.778 1.00 98.75 184 TYR A O 1
ATOM 1441 N N . PHE A 1 185 ? -13.813 8.658 11.874 1.00 98.62 185 PHE A N 1
ATOM 1442 C CA . PHE A 1 185 ? -14.402 7.319 11.973 1.00 98.62 185 PHE A CA 1
ATOM 1443 C C . PHE A 1 185 ? -15.491 7.090 10.906 1.00 98.62 185 PHE A C 1
ATOM 1445 O O . PHE A 1 185 ? -15.444 6.092 10.183 1.00 98.62 185 PHE A O 1
ATOM 1452 N N . ILE A 1 186 ? -16.429 8.031 10.747 1.00 98.56 186 ILE A N 1
ATOM 1453 C CA . ILE A 1 186 ? -17.486 7.961 9.728 1.00 98.56 186 ILE A CA 1
ATOM 1454 C C . ILE A 1 186 ? -16.898 8.009 8.313 1.00 98.56 186 ILE A C 1
ATOM 1456 O O . ILE A 1 186 ? -17.366 7.285 7.429 1.00 98.56 186 ILE A O 1
ATOM 1460 N N . TYR A 1 187 ? -15.859 8.818 8.095 1.00 98.50 187 TYR A N 1
ATOM 1461 C CA . TYR A 1 187 ? -15.116 8.858 6.836 1.00 98.50 187 TYR A CA 1
ATOM 1462 C C . TYR A 1 187 ? -14.563 7.471 6.466 1.00 98.50 187 TYR A C 1
ATOM 1464 O O . TYR A 1 187 ? -14.845 6.979 5.373 1.00 98.50 187 TYR A O 1
ATOM 1472 N N . LEU A 1 188 ? -13.864 6.795 7.385 1.00 98.69 188 LEU A N 1
ATOM 1473 C CA . LEU A 1 188 ? -13.316 5.452 7.153 1.00 98.69 188 LEU A CA 1
ATOM 1474 C C . LEU A 1 188 ? -14.415 4.417 6.895 1.00 98.69 188 LEU A C 1
ATOM 1476 O O . LEU A 1 188 ? -14.338 3.649 5.934 1.00 98.69 188 LEU A O 1
ATOM 1480 N N . LEU A 1 189 ? -15.470 4.429 7.712 1.00 98.25 189 LEU A N 1
ATOM 1481 C CA . LEU A 1 189 ? -16.586 3.494 7.583 1.00 98.25 189 LEU A CA 1
ATOM 1482 C C . LEU A 1 189 ? -17.339 3.672 6.253 1.00 98.25 189 LEU A C 1
ATOM 1484 O O . LEU A 1 189 ? -17.818 2.701 5.670 1.00 98.25 189 LEU A O 1
ATOM 1488 N N . THR A 1 190 ? -17.403 4.898 5.727 1.00 98.38 190 THR A N 1
ATOM 1489 C CA . THR A 1 190 ? -17.994 5.182 4.410 1.00 98.38 190 THR A CA 1
ATOM 1490 C C . THR A 1 190 ? -17.208 4.510 3.283 1.00 98.38 190 THR A C 1
ATOM 1492 O O . THR A 1 190 ? -17.815 3.870 2.422 1.00 98.38 190 THR A O 1
ATOM 1495 N N . TYR A 1 191 ? -15.872 4.583 3.302 1.00 98.12 191 TYR A N 1
ATOM 1496 C CA . TYR A 1 191 ? -15.035 3.864 2.331 1.00 98.12 191 TYR A CA 1
ATOM 1497 C C . TYR A 1 191 ? -15.153 2.346 2.478 1.00 98.12 191 TYR A C 1
ATOM 1499 O O . TYR A 1 191 ? -15.256 1.643 1.473 1.00 98.12 191 TYR A O 1
ATOM 1507 N N . ALA A 1 192 ? -15.207 1.850 3.717 1.00 97.94 192 ALA A N 1
ATOM 1508 C CA . ALA A 1 192 ? -15.378 0.428 3.997 1.00 97.94 192 ALA A CA 1
ATOM 1509 C C . ALA A 1 192 ? -16.665 -0.127 3.370 1.00 97.94 192 ALA A C 1
ATOM 1511 O O . ALA A 1 192 ? -16.637 -1.122 2.650 1.00 97.94 192 ALA A O 1
ATOM 1512 N N . ARG A 1 193 ? -17.790 0.567 3.585 1.00 97.88 193 ARG A N 1
ATOM 1513 C CA . ARG A 1 193 ? -19.111 0.197 3.055 1.00 97.88 193 ARG A CA 1
ATOM 1514 C C . ARG A 1 193 ? -19.200 0.299 1.536 1.00 97.88 193 ARG A C 1
ATOM 1516 O O . ARG A 1 193 ? -19.912 -0.489 0.923 1.00 97.88 193 ARG A O 1
ATOM 1523 N N . ALA A 1 194 ? -18.503 1.263 0.932 1.00 97.50 194 ALA A N 1
ATOM 1524 C CA . ALA A 1 194 ? -18.434 1.374 -0.522 1.00 97.50 194 ALA A CA 1
ATOM 1525 C C . ALA A 1 194 ? -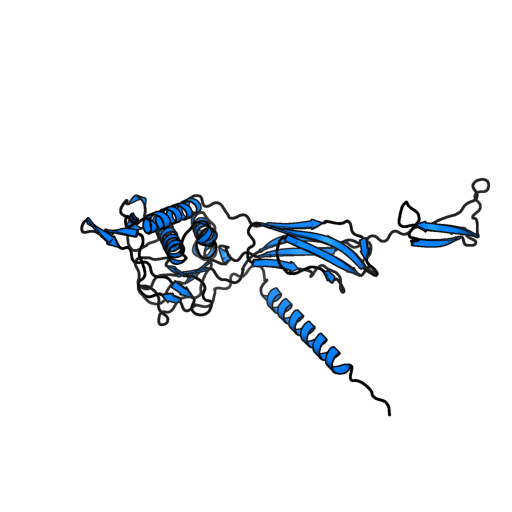17.680 0.192 -1.151 1.00 97.50 194 ALA A C 1
ATOM 1527 O O . ALA A 1 194 ? -17.982 -0.174 -2.283 1.00 97.50 194 ALA A O 1
ATOM 1528 N N . ALA A 1 195 ? -16.722 -0.392 -0.416 1.00 94.94 195 ALA A N 1
ATOM 1529 C CA . ALA A 1 195 ? -15.954 -1.572 -0.809 1.00 94.94 195 ALA A CA 1
ATOM 1530 C C . ALA A 1 195 ? -15.364 -1.476 -2.229 1.00 94.94 195 ALA A C 1
ATOM 1532 O O . ALA A 1 195 ? -15.321 -2.453 -2.977 1.00 94.94 195 ALA A O 1
ATOM 1533 N N . ASN A 1 196 ? -14.893 -0.285 -2.608 1.00 95.12 196 ASN A N 1
ATOM 1534 C CA . ASN A 1 196 ? -14.223 -0.081 -3.886 1.00 95.12 196 ASN A CA 1
ATOM 1535 C C . ASN A 1 196 ? -12.781 -0.606 -3.794 1.00 95.12 196 ASN A C 1
ATOM 1537 O O . ASN A 1 196 ? -12.047 -0.175 -2.901 1.00 95.12 196 ASN A O 1
ATOM 1541 N N . PRO A 1 197 ? -12.334 -1.500 -4.694 1.00 92.25 197 PRO A N 1
ATOM 1542 C CA . PRO A 1 197 ? -10.948 -1.953 -4.705 1.00 92.25 197 PRO A CA 1
ATOM 1543 C C . PRO A 1 197 ? -9.961 -0.797 -4.913 1.00 92.25 197 PRO A C 1
ATOM 1545 O O . PRO A 1 197 ? -10.139 0.042 -5.803 1.00 92.25 197 PRO A O 1
ATOM 1548 N N . ILE A 1 198 ? -8.880 -0.781 -4.132 1.00 91.75 198 ILE A N 1
ATOM 1549 C CA . ILE A 1 198 ? -7.810 0.207 -4.283 1.00 91.75 198 ILE A CA 1
ATOM 1550 C C . ILE A 1 198 ? -6.996 -0.117 -5.539 1.00 91.75 198 ILE A C 1
ATOM 1552 O O . ILE A 1 198 ? -6.275 -1.115 -5.608 1.00 91.75 198 ILE A O 1
ATOM 1556 N N . SER A 1 199 ? -7.093 0.757 -6.541 1.00 91.06 199 SER A N 1
ATOM 1557 C CA . SER A 1 199 ? -6.305 0.639 -7.770 1.00 91.06 199 SER A CA 1
ATOM 1558 C C . SER A 1 199 ? -4.829 0.905 -7.494 1.00 91.06 199 SER A C 1
ATOM 1560 O O . SER A 1 199 ? -4.477 1.915 -6.881 1.00 91.06 199 SER A O 1
ATOM 1562 N N . ARG A 1 200 ? -3.968 0.017 -7.992 1.00 90.56 200 ARG A N 1
ATOM 1563 C CA . ARG A 1 200 ? -2.509 0.122 -7.914 1.00 90.56 200 ARG A CA 1
ATOM 1564 C C . ARG A 1 200 ? -1.932 -0.065 -9.297 1.00 90.56 200 ARG A C 1
ATOM 1566 O O . ARG A 1 200 ? -2.332 -0.974 -10.019 1.00 90.56 200 ARG A O 1
ATOM 1573 N N . SER A 1 201 ? -1.000 0.794 -9.664 1.00 92.75 201 SER A N 1
ATOM 1574 C CA . SER A 1 201 ? -0.362 0.735 -10.973 1.00 92.75 201 SER A CA 1
ATOM 1575 C C . SER A 1 201 ? 1.064 1.232 -10.878 1.00 92.75 201 SER A C 1
ATOM 1577 O O . SER A 1 201 ? 1.376 2.101 -10.070 1.00 92.75 201 SER A O 1
ATOM 1579 N N . VAL A 1 202 ? 1.923 0.685 -11.724 1.00 94.94 202 VAL A N 1
ATOM 1580 C CA . VAL A 1 202 ? 3.227 1.250 -12.062 1.00 94.94 202 VAL A CA 1
ATOM 1581 C C . VAL A 1 202 ? 3.211 1.494 -13.569 1.00 94.94 202 VAL A C 1
ATOM 1583 O O . VAL A 1 202 ? 2.480 0.818 -14.287 1.00 94.94 202 VAL A O 1
ATOM 1586 N N . SER A 1 203 ? 3.941 2.500 -14.030 1.00 95.75 203 SER A N 1
ATOM 1587 C CA . SER A 1 203 ? 4.045 2.866 -15.438 1.00 95.75 203 SER A CA 1
ATOM 1588 C C . SER A 1 203 ? 5.504 3.110 -15.774 1.00 95.75 203 SER A C 1
ATOM 1590 O O . SER A 1 203 ? 6.157 3.928 -15.118 1.00 95.75 203 SER A O 1
ATOM 1592 N N . VAL A 1 204 ? 5.988 2.434 -16.808 1.00 97.25 204 VAL A N 1
ATOM 1593 C CA . VAL A 1 204 ? 7.329 2.564 -17.373 1.00 97.25 204 VAL A CA 1
ATOM 1594 C C . VAL A 1 204 ? 7.194 3.217 -18.742 1.00 97.25 204 VAL A C 1
ATOM 1596 O O . VAL A 1 204 ? 6.821 2.587 -19.726 1.00 97.25 204 VAL A O 1
ATOM 1599 N N . THR A 1 205 ? 7.477 4.514 -18.819 1.00 97.31 205 THR A N 1
ATOM 1600 C CA . THR A 1 205 ? 7.269 5.284 -20.052 1.00 97.31 205 THR A CA 1
ATOM 1601 C C . THR A 1 205 ? 8.609 5.709 -20.642 1.00 97.31 205 THR A C 1
ATOM 1603 O O . THR A 1 205 ? 9.354 6.407 -19.950 1.00 97.31 205 THR A O 1
ATOM 1606 N N . PRO A 1 206 ? 8.942 5.336 -21.891 1.00 97.00 206 PRO A N 1
ATOM 1607 C CA . PRO A 1 206 ? 10.181 5.780 -22.517 1.00 97.00 206 PRO A CA 1
ATOM 1608 C C . PRO A 1 206 ? 10.182 7.304 -22.669 1.00 97.00 206 PRO A C 1
ATOM 1610 O O . PRO A 1 206 ? 9.197 7.903 -23.098 1.00 97.00 206 PRO A O 1
ATOM 1613 N N . THR A 1 207 ? 11.295 7.934 -22.302 1.00 97.25 207 THR A N 1
ATOM 1614 C CA . THR A 1 207 ? 11.519 9.382 -22.454 1.00 97.25 207 THR A CA 1
ATOM 1615 C C . THR A 1 207 ? 12.481 9.703 -23.589 1.00 97.25 207 THR A C 1
ATOM 1617 O O . THR A 1 207 ? 12.623 10.864 -23.960 1.00 97.25 207 THR A O 1
ATOM 1620 N N . THR A 1 208 ? 13.155 8.684 -24.122 1.00 94.88 208 THR A N 1
ATOM 1621 C CA . THR A 1 208 ? 14.017 8.772 -25.299 1.00 94.88 208 THR A CA 1
ATOM 1622 C C . THR A 1 208 ? 13.744 7.596 -26.231 1.00 94.88 208 THR A C 1
ATOM 1624 O O . THR A 1 208 ? 13.269 6.532 -25.808 1.00 94.88 208 THR A O 1
ATOM 1627 N N . ASP A 1 209 ? 14.125 7.759 -27.492 1.00 93.88 209 ASP A N 1
ATOM 1628 C CA . ASP A 1 209 ? 14.396 6.620 -28.366 1.00 93.88 209 ASP A CA 1
ATOM 1629 C C . ASP A 1 209 ? 15.648 5.866 -27.881 1.00 93.88 209 ASP A C 1
ATOM 1631 O O . ASP A 1 209 ? 16.364 6.344 -26.988 1.00 93.88 209 ASP A O 1
ATOM 1635 N N . THR A 1 210 ? 15.896 4.669 -28.420 1.00 94.62 210 THR A N 1
ATOM 1636 C CA . THR A 1 210 ? 17.166 3.976 -28.174 1.00 94.62 210 THR A CA 1
ATOM 1637 C C . THR A 1 210 ? 18.301 4.733 -28.866 1.00 94.62 210 THR A C 1
ATOM 1639 O O . THR A 1 210 ? 18.179 5.128 -30.022 1.00 94.62 210 THR A O 1
ATOM 1642 N N . TYR A 1 211 ? 19.420 4.926 -28.174 1.00 90.25 211 TYR A N 1
ATOM 1643 C CA . TYR A 1 211 ? 20.601 5.608 -28.698 1.00 90.25 211 TYR A CA 1
ATOM 1644 C C . TYR A 1 211 ? 21.886 4.863 -28.330 1.00 90.25 211 TYR A C 1
ATOM 1646 O O . TYR A 1 211 ? 21.906 4.046 -27.410 1.00 90.25 211 TYR A O 1
ATOM 1654 N N . ILE A 1 212 ? 22.974 5.150 -29.044 1.00 90.44 212 ILE A N 1
ATOM 1655 C CA . ILE A 1 212 ? 24.301 4.626 -28.705 1.00 90.44 212 ILE A CA 1
ATOM 1656 C C . ILE A 1 212 ? 24.935 5.494 -27.618 1.00 90.44 212 ILE A C 1
ATOM 1658 O O . ILE A 1 212 ? 25.108 6.700 -27.790 1.00 90.44 212 ILE A O 1
ATOM 1662 N N . ASP A 1 213 ? 25.337 4.859 -26.521 1.00 88.94 213 ASP A N 1
ATOM 1663 C CA . ASP A 1 213 ? 26.172 5.447 -25.474 1.00 88.94 213 ASP A CA 1
ATOM 1664 C C . ASP A 1 213 ? 27.445 4.603 -25.332 1.00 88.94 213 ASP A C 1
ATOM 1666 O O . ASP A 1 213 ? 27.458 3.550 -24.683 1.00 88.94 213 ASP A O 1
ATOM 1670 N N . GLY A 1 214 ? 28.523 5.029 -25.993 1.00 89.44 214 GLY A N 1
ATOM 1671 C CA . GLY A 1 214 ? 29.775 4.275 -26.052 1.00 89.44 214 GLY A CA 1
ATOM 1672 C C . GLY A 1 214 ? 29.574 2.879 -26.654 1.00 89.44 214 GLY A C 1
ATOM 1673 O O . GLY A 1 214 ? 29.162 2.751 -27.799 1.00 89.44 214 GLY A O 1
ATOM 1674 N N . SER A 1 215 ? 29.873 1.825 -25.891 1.00 92.62 215 SER A N 1
ATOM 1675 C CA . SER A 1 215 ? 29.716 0.424 -26.320 1.00 92.62 215 SER A CA 1
ATOM 1676 C C . SER A 1 215 ? 28.346 -0.183 -25.975 1.00 92.62 215 SER A C 1
ATOM 1678 O O . SER A 1 215 ? 28.242 -1.404 -25.842 1.00 92.62 215 SER A O 1
ATOM 1680 N N . TYR A 1 216 ? 27.318 0.642 -25.756 1.00 96.25 216 TYR A N 1
ATOM 1681 C CA . TYR A 1 216 ? 25.990 0.215 -25.311 1.00 96.25 216 TYR A CA 1
ATOM 1682 C C . TYR A 1 216 ? 24.881 0.831 -26.163 1.00 96.25 216 TYR A C 1
ATOM 1684 O O . TYR A 1 216 ? 24.987 1.988 -26.568 1.00 96.25 216 TYR A O 1
ATOM 1692 N N . TYR A 1 217 ? 23.778 0.101 -26.316 1.00 96.69 217 TYR A N 1
ATOM 1693 C CA . TYR A 1 217 ? 22.476 0.703 -26.598 1.00 96.69 217 TYR A CA 1
ATOM 1694 C C . TYR A 1 217 ? 21.849 1.159 -25.286 1.00 96.69 217 TYR A C 1
ATOM 1696 O O . TYR A 1 217 ? 21.843 0.412 -24.306 1.00 96.69 217 TYR A O 1
ATOM 1704 N N . ALA A 1 218 ? 21.328 2.376 -25.261 1.00 96.81 218 ALA A N 1
ATOM 1705 C CA . ALA A 1 218 ? 20.774 3.018 -24.085 1.00 96.81 218 ALA A CA 1
ATOM 1706 C C . ALA A 1 218 ? 19.371 3.548 -24.376 1.00 96.81 218 ALA A C 1
ATOM 1708 O O . ALA A 1 218 ? 19.106 4.058 -25.462 1.00 96.81 218 ALA A O 1
ATOM 1709 N N . ARG A 1 219 ? 18.475 3.459 -23.393 1.00 97.88 219 ARG A N 1
ATOM 1710 C CA . ARG A 1 219 ? 17.154 4.090 -23.448 1.00 97.88 219 ARG A CA 1
ATOM 1711 C C . ARG A 1 219 ? 16.730 4.554 -22.065 1.00 97.88 219 ARG A C 1
ATOM 1713 O O . ARG A 1 219 ? 16.899 3.820 -21.087 1.00 97.88 219 ARG A O 1
ATOM 1720 N N . SER A 1 220 ? 16.183 5.761 -21.981 1.00 98.19 220 SER A N 1
ATOM 1721 C CA . SER A 1 220 ? 15.692 6.320 -20.724 1.00 98.19 220 SER A CA 1
ATOM 1722 C C . SER A 1 220 ? 14.186 6.138 -20.566 1.00 98.19 220 SER A C 1
ATOM 1724 O O . SER A 1 220 ? 13.432 6.222 -21.537 1.00 98.19 220 SER A O 1
ATOM 1726 N N . TYR A 1 221 ? 13.755 5.919 -19.325 1.00 98.25 221 TYR A N 1
ATOM 1727 C CA . TYR A 1 221 ? 12.359 5.736 -18.942 1.00 98.25 221 TYR A CA 1
ATOM 1728 C C . TYR A 1 221 ? 12.042 6.547 -17.705 1.00 98.25 221 TYR A C 1
ATOM 1730 O O . TYR A 1 221 ? 12.820 6.570 -16.753 1.00 98.25 221 TYR A O 1
ATOM 1738 N N . ARG A 1 222 ? 10.844 7.118 -17.675 1.00 96.94 222 ARG A N 1
ATOM 1739 C CA . ARG A 1 222 ? 10.244 7.622 -16.451 1.00 96.94 222 ARG A CA 1
ATOM 1740 C C . ARG A 1 222 ? 9.412 6.521 -15.810 1.00 96.94 222 ARG A C 1
ATOM 1742 O O . ARG A 1 222 ? 8.501 5.994 -16.449 1.00 96.94 222 ARG A O 1
ATOM 1749 N N . VAL A 1 223 ? 9.707 6.208 -14.549 1.00 95.88 223 VAL A N 1
ATOM 1750 C CA . VAL A 1 223 ? 8.948 5.227 -13.766 1.00 95.88 223 VAL A CA 1
ATOM 1751 C C . VAL A 1 223 ? 8.055 5.961 -12.778 1.00 95.88 223 VAL A C 1
ATOM 1753 O O . VAL A 1 223 ? 8.518 6.726 -11.935 1.00 95.88 223 VAL A O 1
ATOM 1756 N N . THR A 1 224 ? 6.750 5.745 -12.880 1.00 94.25 224 THR A N 1
ATOM 1757 C CA . THR A 1 224 ? 5.756 6.329 -11.969 1.00 94.25 224 THR A CA 1
ATOM 1758 C C . THR A 1 224 ? 4.872 5.241 -11.396 1.00 94.25 224 THR A C 1
ATOM 1760 O O . THR A 1 224 ? 4.771 4.168 -11.978 1.00 94.25 224 THR A O 1
ATOM 1763 N N . ALA A 1 225 ? 4.225 5.498 -10.263 1.00 91.81 225 ALA A N 1
ATOM 1764 C CA . ALA A 1 225 ? 3.217 4.588 -9.744 1.00 91.81 225 ALA A CA 1
ATOM 1765 C C . ALA A 1 225 ? 2.091 5.336 -9.040 1.00 91.81 225 ALA A C 1
ATOM 1767 O O . ALA A 1 225 ? 2.260 6.458 -8.562 1.00 91.81 225 ALA A O 1
ATOM 1768 N N . THR A 1 226 ? 0.953 4.661 -8.967 1.00 91.62 226 THR A N 1
ATOM 1769 C CA . THR A 1 226 ? -0.231 5.069 -8.222 1.00 91.62 226 THR A CA 1
ATOM 1770 C C . THR A 1 226 ? -0.422 4.091 -7.075 1.00 91.62 226 THR A C 1
ATOM 1772 O O . THR A 1 226 ? -0.471 2.882 -7.296 1.00 91.62 226 THR A O 1
ATOM 1775 N N . ASN A 1 227 ? -0.552 4.621 -5.857 1.00 90.69 227 ASN A N 1
ATOM 1776 C CA . ASN A 1 227 ? -0.807 3.850 -4.638 1.00 90.69 227 ASN A CA 1
ATOM 1777 C C . ASN A 1 227 ? 0.243 2.771 -4.299 1.00 90.69 227 ASN A C 1
ATOM 1779 O O . ASN A 1 227 ? -0.088 1.808 -3.621 1.00 90.69 227 ASN A O 1
ATOM 1783 N N . CYS A 1 228 ? 1.510 2.968 -4.674 1.00 90.50 228 CYS A N 1
ATOM 1784 C CA . CYS A 1 228 ? 2.633 2.107 -4.278 1.00 90.50 228 CYS A CA 1
ATOM 1785 C C . CYS A 1 228 ? 3.540 2.844 -3.278 1.00 90.50 228 CYS A C 1
ATOM 1787 O O . CYS A 1 228 ? 4.487 3.520 -3.671 1.00 90.50 228 CYS A O 1
ATOM 1789 N N . ASN A 1 229 ? 3.229 2.799 -1.979 1.00 87.81 229 ASN A N 1
ATOM 1790 C CA . ASN A 1 229 ? 3.944 3.615 -0.981 1.00 87.81 229 ASN A CA 1
ATOM 1791 C C . ASN A 1 229 ? 5.346 3.094 -0.613 1.00 87.81 229 ASN A C 1
ATOM 1793 O O . ASN A 1 229 ? 6.081 3.786 0.086 1.00 87.81 229 ASN A O 1
ATOM 1797 N N . SER A 1 230 ? 5.704 1.888 -1.054 1.00 87.25 230 SER A N 1
ATOM 1798 C CA . SER A 1 230 ? 6.934 1.198 -0.655 1.00 87.25 230 SER A CA 1
ATOM 1799 C C . SER A 1 230 ? 8.019 1.259 -1.739 1.00 87.25 230 SER A C 1
ATOM 1801 O O . SER A 1 230 ? 8.989 0.508 -1.690 1.00 87.25 230 SER A O 1
ATOM 1803 N N . GLY A 1 231 ? 7.868 2.154 -2.721 1.00 90.06 231 GLY A N 1
ATOM 1804 C CA . GLY A 1 231 ? 8.795 2.297 -3.844 1.00 90.06 231 GLY A CA 1
ATOM 1805 C C . GLY A 1 231 ? 8.567 1.248 -4.932 1.00 90.06 231 GLY A C 1
ATOM 1806 O O . GLY A 1 231 ? 7.461 0.728 -5.096 1.00 90.06 231 GLY A O 1
ATOM 1807 N N . TYR A 1 232 ? 9.607 0.952 -5.707 1.00 92.75 232 TYR A N 1
ATOM 1808 C CA . TYR A 1 232 ? 9.567 -0.096 -6.724 1.00 92.75 232 TYR A CA 1
ATOM 1809 C C . TYR A 1 232 ? 10.906 -0.820 -6.851 1.00 92.75 232 TYR A C 1
ATOM 1811 O O . TYR A 1 232 ? 11.948 -0.282 -6.483 1.00 92.75 232 TYR A O 1
ATOM 1819 N N . THR A 1 233 ? 10.868 -2.038 -7.389 1.00 94.38 233 THR A N 1
ATOM 1820 C CA . THR A 1 233 ? 12.058 -2.788 -7.806 1.00 94.38 233 THR A CA 1
ATOM 1821 C C . THR A 1 233 ? 12.048 -3.058 -9.303 1.00 94.38 233 THR A C 1
ATOM 1823 O O . THR A 1 233 ? 11.016 -2.925 -9.960 1.00 94.38 233 THR A O 1
ATOM 1826 N N . ILE A 1 234 ? 13.204 -3.432 -9.852 1.00 94.69 234 ILE A N 1
ATOM 1827 C CA . ILE A 1 234 ? 13.337 -3.835 -11.253 1.00 94.69 234 ILE A CA 1
ATOM 1828 C C . ILE A 1 234 ? 13.732 -5.307 -11.319 1.00 94.69 234 ILE A C 1
ATOM 1830 O O . ILE A 1 234 ? 14.817 -5.689 -10.878 1.00 94.69 234 ILE A O 1
ATOM 1834 N N . ASP A 1 235 ? 12.868 -6.115 -11.922 1.00 95.75 235 ASP A N 1
ATOM 1835 C CA . ASP A 1 235 ? 13.234 -7.433 -12.417 1.00 95.75 235 ASP A CA 1
ATOM 1836 C C . ASP A 1 235 ? 13.916 -7.276 -13.780 1.00 95.75 235 ASP A C 1
ATOM 1838 O O . ASP A 1 235 ? 13.327 -6.823 -14.762 1.00 95.75 235 ASP A O 1
ATOM 1842 N N . SER A 1 236 ? 15.196 -7.623 -13.802 1.00 95.81 236 SER A N 1
ATOM 1843 C CA . SER A 1 236 ? 16.090 -7.503 -14.953 1.00 95.81 236 SER A CA 1
ATOM 1844 C C . SER A 1 236 ? 16.555 -8.867 -15.463 1.00 95.81 236 SER A C 1
ATOM 1846 O O . SER A 1 236 ? 17.495 -8.932 -16.248 1.00 95.81 236 SER A O 1
ATOM 1848 N N . ALA A 1 237 ? 15.893 -9.961 -15.066 1.00 94.56 237 ALA A N 1
ATOM 1849 C CA . ALA A 1 237 ? 16.280 -11.318 -15.460 1.00 94.56 237 ALA A CA 1
ATOM 1850 C C . ALA A 1 237 ? 16.268 -11.546 -16.983 1.00 94.56 237 ALA A C 1
ATOM 1852 O O . ALA A 1 237 ? 16.967 -12.425 -17.479 1.00 94.56 237 ALA A O 1
ATOM 1853 N N . SER A 1 238 ? 15.486 -10.748 -17.718 1.00 94.94 238 SER A N 1
ATOM 1854 C CA . SER A 1 238 ? 15.404 -10.789 -19.184 1.00 94.94 238 SER A CA 1
ATOM 1855 C C . SER A 1 238 ? 16.353 -9.808 -19.887 1.00 94.94 238 SER A C 1
ATOM 1857 O O . SER A 1 238 ? 16.293 -9.698 -21.106 1.00 94.94 238 SER A O 1
ATOM 1859 N N . LEU A 1 239 ? 17.222 -9.091 -19.163 1.00 96.12 239 LEU A N 1
ATOM 1860 C CA . LEU A 1 239 ? 18.272 -8.259 -19.759 1.00 96.12 239 LEU A CA 1
ATOM 1861 C C . LEU A 1 239 ? 19.543 -9.090 -20.031 1.00 96.12 239 LEU A C 1
ATOM 1863 O O . LEU A 1 239 ? 19.841 -10.030 -19.287 1.00 96.12 239 LEU A O 1
ATOM 1867 N N . PRO A 1 240 ? 20.328 -8.757 -21.073 1.00 96.75 240 PRO A N 1
ATOM 1868 C CA . PRO A 1 240 ? 21.530 -9.505 -21.414 1.00 96.75 240 PRO A CA 1
ATOM 1869 C C . PRO A 1 240 ? 22.639 -9.277 -20.384 1.00 96.75 240 PRO A C 1
ATOM 1871 O O . PRO A 1 240 ? 22.700 -8.250 -19.706 1.00 96.75 240 PRO A O 1
ATOM 1874 N N . SER A 1 241 ? 23.577 -10.222 -20.301 1.00 95.56 241 SER A N 1
ATOM 1875 C CA . SER A 1 241 ? 24.749 -10.083 -19.432 1.00 95.56 241 SER A CA 1
ATOM 1876 C C . SER A 1 241 ? 25.518 -8.795 -19.742 1.00 95.56 241 SER A C 1
ATOM 1878 O O . SER A 1 241 ? 25.845 -8.522 -20.894 1.00 95.56 241 SER A O 1
ATOM 1880 N N . GLY A 1 242 ? 25.865 -8.040 -18.697 1.00 95.19 242 GLY A N 1
ATOM 1881 C CA . GLY A 1 242 ? 26.563 -6.758 -18.823 1.00 95.19 242 GLY A CA 1
ATOM 1882 C C . GLY A 1 242 ? 25.642 -5.546 -18.959 1.00 95.19 242 GLY A C 1
ATOM 1883 O O . GLY A 1 242 ? 26.145 -4.467 -19.248 1.00 95.19 242 GLY A O 1
ATOM 1884 N N . TYR A 1 243 ? 24.328 -5.696 -18.755 1.00 97.00 243 TYR A N 1
ATOM 1885 C CA . TYR A 1 243 ? 23.413 -4.558 -18.662 1.00 97.00 243 TYR A CA 1
ATOM 1886 C C . TYR A 1 243 ? 23.762 -3.612 -17.502 1.00 97.00 243 TYR A C 1
ATOM 1888 O O . TYR A 1 243 ? 24.353 -4.007 -16.494 1.00 97.00 243 TYR A O 1
ATOM 1896 N N . GLU A 1 244 ? 23.330 -2.360 -17.629 1.00 97.88 244 GLU A N 1
ATOM 1897 C CA . GLU A 1 244 ? 23.414 -1.349 -16.577 1.00 97.88 244 GLU A CA 1
ATOM 1898 C C . GLU A 1 244 ? 22.073 -0.628 -16.433 1.00 97.88 244 GLU A C 1
ATOM 1900 O O . GLU A 1 244 ? 21.366 -0.396 -17.413 1.00 97.88 244 GLU A O 1
ATOM 1905 N N . ILE A 1 245 ? 21.731 -0.251 -15.200 1.00 97.50 245 ILE A N 1
ATOM 1906 C CA . ILE A 1 245 ? 20.589 0.615 -14.902 1.00 97.50 245 ILE A CA 1
ATOM 1907 C C . ILE A 1 245 ? 21.120 1.811 -14.120 1.00 97.50 245 ILE A C 1
ATOM 1909 O O . ILE A 1 245 ? 21.584 1.678 -12.988 1.00 97.50 245 ILE A O 1
ATOM 1913 N N . LEU A 1 246 ? 21.081 2.981 -14.748 1.00 97.12 246 LEU A N 1
ATOM 1914 C CA . LEU A 1 246 ? 21.570 4.237 -14.192 1.00 97.12 246 LEU A CA 1
ATOM 1915 C C . LEU A 1 246 ? 20.402 5.067 -13.658 1.00 97.12 246 LEU A C 1
ATOM 1917 O O . LEU A 1 246 ? 19.297 5.000 -14.191 1.00 97.12 246 LEU A O 1
ATOM 1921 N N . GLY A 1 247 ? 20.656 5.868 -12.622 1.00 93.81 247 GLY A N 1
ATOM 1922 C CA . GLY A 1 247 ? 19.653 6.766 -12.034 1.00 93.81 247 GLY A CA 1
ATOM 1923 C C . GLY A 1 247 ? 18.597 6.083 -11.160 1.00 93.81 247 GLY A C 1
ATOM 1924 O O . GLY A 1 247 ? 17.739 6.772 -10.628 1.00 93.81 247 GLY A O 1
ATOM 1925 N N . TYR A 1 248 ? 18.671 4.761 -10.982 1.00 94.88 248 TYR A N 1
ATOM 1926 C CA . TYR A 1 248 ? 17.745 3.997 -10.149 1.00 94.88 248 TYR A CA 1
ATOM 1927 C C . TYR A 1 248 ? 18.023 4.199 -8.655 1.00 94.88 248 TYR A C 1
ATOM 1929 O O . TYR A 1 248 ? 19.098 3.854 -8.159 1.00 94.88 248 TYR A O 1
ATOM 1937 N N . THR A 1 249 ? 17.030 4.715 -7.936 1.00 91.00 249 THR A N 1
ATOM 1938 C CA . THR A 1 249 ? 17.023 4.837 -6.472 1.00 91.00 249 THR A CA 1
ATOM 1939 C C . THR A 1 249 ? 15.948 3.968 -5.820 1.00 91.00 249 THR A C 1
ATOM 1941 O O . THR A 1 249 ? 15.962 3.812 -4.601 1.00 91.00 249 THR A O 1
ATOM 1944 N N . GLY A 1 250 ? 15.015 3.413 -6.604 1.00 87.62 250 GLY A N 1
ATOM 1945 C CA . GLY A 1 250 ? 13.839 2.695 -6.098 1.00 87.62 250 GLY A CA 1
ATOM 1946 C C . GLY A 1 250 ? 12.706 3.625 -5.656 1.00 87.62 250 GLY A C 1
ATOM 1947 O O . GLY A 1 250 ? 11.662 3.158 -5.196 1.00 87.62 250 GLY A O 1
ATOM 1948 N N . THR A 1 251 ? 12.884 4.940 -5.818 1.00 87.12 251 THR A N 1
ATOM 1949 C CA . THR A 1 251 ? 11.871 5.953 -5.510 1.00 87.12 251 THR A CA 1
ATOM 1950 C C . THR A 1 251 ? 11.014 6.236 -6.738 1.00 87.12 251 THR A C 1
ATOM 1952 O O . THR A 1 251 ? 11.512 6.391 -7.849 1.00 87.12 251 THR A O 1
ATOM 1955 N N . LEU A 1 252 ? 9.702 6.342 -6.545 1.00 84.31 252 LEU A N 1
ATOM 1956 C CA . LEU A 1 252 ? 8.770 6.625 -7.632 1.00 84.31 252 LEU A CA 1
ATOM 1957 C C . LEU A 1 252 ? 8.938 8.037 -8.198 1.00 84.31 252 LEU A C 1
ATOM 1959 O O . LEU A 1 252 ? 9.207 8.992 -7.473 1.00 84.31 252 LEU A O 1
ATOM 1963 N N . GLY A 1 253 ? 8.689 8.175 -9.500 1.00 86.50 253 GLY A N 1
ATOM 1964 C CA . GLY A 1 253 ? 8.765 9.446 -10.219 1.00 86.50 253 GLY A CA 1
ATOM 1965 C C . GLY A 1 253 ? 10.139 9.752 -10.813 1.00 86.50 253 GLY A C 1
ATOM 1966 O O . GLY A 1 253 ? 10.283 10.801 -11.448 1.00 86.50 253 GLY A O 1
ATOM 1967 N N . GLU A 1 254 ? 11.115 8.858 -10.637 1.00 91.31 254 GLU A N 1
ATOM 1968 C CA . GLU A 1 254 ? 12.468 8.998 -11.170 1.00 91.31 254 GLU A CA 1
ATOM 1969 C C . GLU A 1 254 ? 12.573 8.651 -12.663 1.00 91.31 254 GLU A C 1
ATOM 1971 O O . GLU A 1 254 ? 11.680 8.046 -13.264 1.00 91.31 254 GLU A O 1
ATOM 1976 N N . THR A 1 255 ? 13.679 9.078 -13.272 1.00 96.25 255 THR A N 1
ATOM 1977 C CA . THR A 1 255 ? 14.065 8.674 -14.626 1.00 96.25 255 THR A CA 1
ATOM 1978 C C . THR A 1 255 ? 15.271 7.758 -14.531 1.00 96.25 255 THR A C 1
ATOM 1980 O O . THR A 1 255 ? 16.294 8.144 -13.968 1.00 96.25 255 THR A O 1
ATOM 1983 N N . ILE A 1 256 ? 15.144 6.562 -15.094 1.00 97.62 256 ILE A N 1
ATOM 1984 C CA . ILE A 1 256 ? 16.226 5.587 -15.192 1.00 97.62 256 ILE A CA 1
ATOM 1985 C C . ILE A 1 256 ? 16.719 5.507 -16.631 1.00 97.62 256 ILE A C 1
ATOM 1987 O O . ILE A 1 256 ? 15.945 5.706 -17.566 1.00 97.62 256 ILE A O 1
ATOM 1991 N N . THR A 1 257 ? 17.986 5.155 -16.818 1.00 98.25 257 THR A N 1
ATOM 1992 C CA . THR A 1 257 ? 18.527 4.786 -18.131 1.00 98.25 257 THR A CA 1
ATOM 1993 C C . THR A 1 257 ? 18.956 3.335 -18.090 1.00 98.25 257 THR A C 1
ATOM 1995 O O . THR A 1 257 ? 19.838 2.974 -17.313 1.00 98.25 257 THR A O 1
ATOM 1998 N N . VAL A 1 258 ? 18.344 2.511 -18.935 1.00 98.25 258 VAL A N 1
ATOM 1999 C CA . VAL A 1 258 ? 18.751 1.120 -19.128 1.00 98.25 258 VAL A CA 1
ATOM 2000 C C . VAL A 1 258 ? 19.735 1.070 -20.282 1.00 98.25 258 VAL A C 1
ATOM 2002 O O . VAL A 1 258 ? 19.482 1.649 -21.337 1.00 98.25 258 VAL A O 1
ATOM 2005 N N . ARG A 1 259 ? 20.857 0.386 -20.073 1.00 97.75 259 ARG A N 1
ATOM 2006 C CA . ARG A 1 259 ? 21.889 0.156 -21.079 1.00 97.75 259 ARG A CA 1
ATOM 2007 C C . ARG A 1 259 ? 22.118 -1.332 -21.254 1.00 97.75 259 ARG A C 1
ATOM 2009 O O . ARG A 1 259 ? 22.250 -2.050 -20.266 1.00 97.75 259 ARG A O 1
ATOM 2016 N N . ILE A 1 260 ? 22.237 -1.776 -22.496 1.00 97.75 260 ILE A N 1
ATOM 2017 C CA . ILE A 1 260 ? 22.652 -3.135 -22.850 1.00 97.75 260 ILE A CA 1
ATOM 2018 C C . ILE A 1 260 ? 23.912 -3.063 -23.721 1.00 97.75 260 ILE A C 1
ATOM 2020 O O . ILE A 1 260 ? 24.028 -2.127 -24.514 1.00 97.75 260 ILE A O 1
ATOM 2024 N N . PRO A 1 261 ? 24.884 -3.983 -23.583 1.00 97.06 261 PRO A N 1
ATOM 2025 C CA . PRO A 1 261 ? 26.072 -3.971 -24.434 1.00 97.06 261 PRO A CA 1
ATOM 2026 C C . PRO A 1 261 ? 25.675 -4.055 -25.907 1.00 97.06 261 PRO A C 1
ATOM 2028 O O . PRO A 1 261 ? 24.824 -4.870 -26.241 1.00 97.06 261 PRO A O 1
ATOM 2031 N N . ALA A 1 262 ? 26.280 -3.255 -26.783 1.00 93.62 262 ALA A N 1
ATOM 2032 C CA . ALA A 1 262 ? 25.943 -3.281 -28.206 1.00 93.62 262 ALA A CA 1
ATOM 2033 C C . ALA A 1 262 ? 26.432 -4.572 -28.882 1.00 93.62 262 ALA A C 1
ATOM 2035 O O . ALA A 1 262 ? 25.725 -5.211 -29.659 1.00 93.62 262 ALA A O 1
ATOM 2036 N N . THR A 1 263 ? 27.631 -5.021 -28.504 1.00 90.94 263 THR A N 1
ATOM 2037 C CA . THR A 1 263 ? 28.239 -6.242 -29.031 1.00 90.94 263 THR A CA 1
ATOM 2038 C C . THR A 1 263 ? 27.336 -7.456 -28.806 1.00 90.94 263 THR A C 1
ATOM 2040 O O . THR A 1 263 ? 27.078 -7.835 -27.666 1.00 90.94 263 THR A O 1
ATOM 2043 N N . SER A 1 264 ? 26.952 -8.122 -29.899 1.00 88.62 264 SER A N 1
ATOM 2044 C CA . SER A 1 264 ? 26.134 -9.352 -29.915 1.00 88.62 264 SER A CA 1
ATOM 2045 C C . SER A 1 264 ? 24.674 -9.210 -29.460 1.00 88.62 264 SER A C 1
ATOM 2047 O O . SER A 1 264 ? 24.007 -10.230 -29.330 1.00 88.62 264 SER A O 1
ATOM 2049 N N . ASN A 1 265 ? 24.171 -7.990 -29.241 1.00 93.00 265 ASN A N 1
ATOM 2050 C CA . ASN A 1 265 ? 22.777 -7.748 -28.833 1.00 93.00 265 ASN A CA 1
ATOM 2051 C C . ASN A 1 265 ? 22.002 -6.859 -29.821 1.00 93.00 265 ASN A C 1
ATOM 2053 O O . ASN A 1 265 ? 20.871 -6.468 -29.532 1.00 93.00 265 ASN A O 1
ATOM 2057 N N . ALA A 1 266 ? 22.605 -6.514 -30.959 1.00 90.81 266 ALA A N 1
ATOM 2058 C CA . ALA A 1 266 ? 21.945 -5.773 -32.024 1.00 90.81 266 ALA A CA 1
ATOM 2059 C C . ALA A 1 266 ? 20.703 -6.516 -32.538 1.00 90.81 266 ALA A C 1
ATOM 2061 O O . ALA A 1 266 ? 20.703 -7.748 -32.631 1.00 90.81 266 ALA A O 1
ATOM 2062 N N . ASN A 1 267 ? 19.661 -5.760 -32.885 1.00 90.56 267 ASN A N 1
ATOM 2063 C CA . ASN A 1 267 ? 18.393 -6.239 -33.441 1.00 90.56 267 ASN A CA 1
ATOM 2064 C C . ASN A 1 267 ? 17.745 -7.358 -32.599 1.00 90.56 267 ASN A C 1
ATOM 2066 O O . ASN A 1 267 ? 17.107 -8.271 -33.125 1.00 90.56 267 ASN A O 1
ATOM 2070 N N . THR A 1 268 ? 17.998 -7.342 -31.285 1.00 93.44 268 THR A N 1
ATOM 2071 C CA . THR A 1 268 ? 17.442 -8.290 -30.321 1.00 93.44 268 THR A CA 1
ATOM 2072 C C . THR A 1 268 ? 16.668 -7.508 -29.262 1.00 93.44 268 THR A C 1
ATOM 2074 O O . THR A 1 268 ? 17.275 -6.725 -28.524 1.00 93.44 268 THR A O 1
ATOM 2077 N N . PRO A 1 269 ? 15.344 -7.704 -29.147 1.00 94.56 269 PRO A N 1
ATOM 2078 C CA . PRO A 1 269 ? 14.556 -7.022 -28.137 1.00 94.56 269 PRO A CA 1
ATOM 2079 C C . PRO A 1 269 ? 14.768 -7.654 -26.761 1.00 94.56 269 PRO A C 1
ATOM 2081 O O . PRO A 1 269 ? 14.664 -8.869 -26.584 1.00 94.56 269 PRO A O 1
ATOM 2084 N N . PHE A 1 270 ? 14.993 -6.805 -25.764 1.00 97.19 270 PHE A N 1
ATOM 2085 C CA . PHE A 1 270 ? 15.045 -7.176 -24.356 1.00 97.19 270 PHE A CA 1
ATOM 2086 C C . PHE A 1 270 ? 14.018 -6.388 -23.554 1.00 97.19 270 PHE A C 1
ATOM 2088 O O . PHE A 1 270 ? 13.563 -5.311 -23.951 1.00 97.19 270 PHE A O 1
ATOM 2095 N N . SER A 1 271 ? 13.676 -6.907 -22.380 1.00 96.94 271 SER A N 1
ATOM 2096 C CA . SER A 1 271 ? 12.746 -6.250 -21.470 1.00 96.94 271 SER A CA 1
ATOM 2097 C C . SER A 1 271 ? 13.198 -6.334 -20.023 1.00 96.94 271 SER A C 1
ATOM 2099 O O . SER A 1 271 ? 13.950 -7.222 -19.627 1.00 96.94 271 SER A O 1
ATOM 2101 N N . PHE A 1 272 ? 12.670 -5.423 -19.222 1.00 96.94 272 PHE A N 1
ATOM 2102 C CA . PHE A 1 272 ? 12.701 -5.485 -17.768 1.00 96.94 272 PHE A CA 1
ATOM 2103 C C . PHE A 1 272 ? 11.303 -5.177 -17.235 1.00 96.94 272 PHE A C 1
ATOM 2105 O O . PHE A 1 272 ? 10.505 -4.529 -17.916 1.00 96.94 272 PHE A O 1
ATOM 2112 N N . THR A 1 273 ? 11.019 -5.605 -16.010 1.00 97.31 273 THR A N 1
ATOM 2113 C CA . THR A 1 273 ? 9.740 -5.342 -15.345 1.00 97.31 273 THR A CA 1
ATOM 2114 C C . THR A 1 273 ? 9.974 -4.464 -14.127 1.00 97.31 273 THR A C 1
ATOM 2116 O O . THR A 1 273 ? 10.719 -4.837 -13.223 1.00 97.31 273 THR A O 1
ATOM 2119 N N . ALA A 1 274 ? 9.317 -3.310 -14.068 1.00 95.75 274 ALA A N 1
ATOM 2120 C CA . ALA A 1 274 ? 9.196 -2.548 -12.834 1.00 95.75 274 ALA A CA 1
ATOM 2121 C C . ALA A 1 274 ? 8.075 -3.150 -11.976 1.00 95.75 274 ALA A C 1
ATOM 2123 O O . ALA A 1 274 ? 6.991 -3.439 -12.482 1.00 95.75 274 ALA A O 1
ATOM 2124 N N . ILE A 1 275 ? 8.327 -3.326 -10.679 1.00 94.38 275 ILE A N 1
ATOM 2125 C CA . ILE A 1 275 ? 7.374 -3.859 -9.702 1.00 94.38 275 ILE A CA 1
ATOM 2126 C C . ILE A 1 275 ? 7.171 -2.800 -8.616 1.00 94.38 275 ILE A C 1
ATOM 2128 O O . ILE A 1 275 ? 8.046 -2.606 -7.777 1.00 94.38 275 ILE A O 1
ATOM 2132 N N . GLY A 1 276 ? 6.049 -2.083 -8.650 1.00 93.00 276 GLY A N 1
ATOM 2133 C CA . GLY A 1 276 ? 5.686 -1.075 -7.652 1.00 93.00 276 GLY A CA 1
ATOM 2134 C C . GLY A 1 276 ? 5.075 -1.720 -6.413 1.00 93.00 276 GLY A C 1
ATOM 2135 O O . GLY A 1 276 ? 4.030 -2.357 -6.514 1.00 93.00 276 GLY A O 1
ATOM 2136 N N . TRP A 1 277 ? 5.704 -1.538 -5.257 1.00 91.25 277 TRP A N 1
ATOM 2137 C CA . TRP A 1 277 ? 5.329 -2.194 -4.007 1.00 91.25 277 TRP A CA 1
ATOM 2138 C C . TRP A 1 277 ? 4.410 -1.319 -3.151 1.00 91.25 277 TRP A C 1
ATOM 2140 O O . TRP A 1 277 ? 4.645 -0.120 -2.976 1.00 91.25 277 TRP A O 1
ATOM 2150 N N . ASP A 1 278 ? 3.381 -1.931 -2.570 1.00 89.81 278 ASP A N 1
ATOM 2151 C CA . ASP A 1 278 ? 2.500 -1.305 -1.583 1.00 89.81 278 ASP A CA 1
ATOM 2152 C C . ASP A 1 278 ? 2.365 -2.239 -0.384 1.00 89.81 278 ASP A C 1
ATOM 2154 O O . ASP A 1 278 ? 2.069 -3.420 -0.549 1.00 89.81 278 ASP A O 1
ATOM 2158 N N . ASN A 1 279 ? 2.571 -1.724 0.824 1.00 87.19 279 ASN A N 1
ATOM 2159 C CA . ASN A 1 279 ? 2.366 -2.508 2.044 1.00 87.19 279 ASN A CA 1
ATOM 2160 C C . ASN A 1 279 ? 0.967 -2.303 2.642 1.00 87.19 279 ASN A C 1
ATOM 2162 O O . ASN A 1 279 ? 0.660 -2.852 3.695 1.00 87.19 279 ASN A O 1
ATOM 2166 N N . ARG A 1 280 ? 0.101 -1.524 1.985 1.00 89.62 280 ARG A N 1
ATOM 2167 C CA . ARG A 1 280 ? -1.282 -1.231 2.403 1.00 89.62 280 ARG A CA 1
ATOM 2168 C C . ARG A 1 280 ? -2.296 -2.119 1.688 1.00 89.62 280 ARG A C 1
ATOM 2170 O O . ARG A 1 280 ? -3.361 -1.650 1.305 1.00 89.62 280 ARG A O 1
ATOM 2177 N N . THR A 1 281 ? -1.928 -3.369 1.424 1.00 87.62 281 THR A N 1
ATOM 2178 C CA . THR A 1 281 ? -2.742 -4.328 0.665 1.00 87.62 281 THR A CA 1
ATOM 2179 C C . THR A 1 281 ? -3.419 -5.320 1.599 1.00 87.62 281 THR A C 1
ATOM 2181 O O . THR A 1 281 ? -2.935 -5.563 2.700 1.00 87.62 281 THR A O 1
ATOM 2184 N N . ALA A 1 282 ? -4.489 -5.965 1.146 1.00 85.75 282 ALA A N 1
ATOM 2185 C CA . ALA A 1 282 ? -5.102 -7.073 1.875 1.00 85.75 282 ALA A CA 1
ATOM 2186 C C . ALA A 1 282 ? -4.117 -8.215 2.197 1.00 85.75 282 ALA A C 1
ATOM 2188 O O . ALA A 1 282 ? -4.132 -8.735 3.306 1.00 85.75 282 ALA A O 1
ATOM 2189 N N . ALA A 1 283 ? -3.190 -8.535 1.287 1.00 85.75 283 ALA A N 1
ATOM 2190 C CA . ALA A 1 283 ? -2.139 -9.533 1.527 1.00 85.75 283 ALA A CA 1
ATOM 2191 C C . ALA A 1 283 ? -1.155 -9.125 2.645 1.00 85.75 283 ALA A C 1
ATOM 2193 O O . ALA A 1 283 ? -0.384 -9.941 3.142 1.00 85.75 283 ALA A O 1
ATOM 2194 N N . ASN A 1 284 ? -1.164 -7.848 3.029 1.00 89.00 284 ASN A N 1
ATOM 2195 C CA . ASN A 1 284 ? -0.394 -7.299 4.133 1.00 89.00 284 ASN A CA 1
ATOM 2196 C C . ASN A 1 284 ? -1.198 -7.178 5.430 1.00 89.00 284 ASN A C 1
ATOM 2198 O O . ASN A 1 284 ? -0.609 -6.837 6.452 1.00 89.00 284 ASN A O 1
ATOM 2202 N N . LEU A 1 285 ? -2.504 -7.426 5.412 1.00 92.25 285 LEU A N 1
ATOM 2203 C CA . LEU A 1 285 ? -3.344 -7.393 6.601 1.00 92.25 285 LEU A CA 1
ATOM 2204 C C . LEU A 1 285 ? -3.445 -8.805 7.153 1.00 92.25 285 LEU A C 1
ATOM 2206 O O . LEU A 1 285 ? -4.077 -9.664 6.551 1.00 92.25 285 LEU A O 1
ATOM 2210 N N . ILE A 1 286 ? -2.772 -9.034 8.274 1.00 93.69 286 ILE A N 1
ATOM 2211 C CA . ILE A 1 286 ? -2.610 -10.352 8.873 1.00 93.69 286 ILE A CA 1
ATOM 2212 C C . ILE A 1 286 ? -3.500 -10.453 10.102 1.00 93.69 286 ILE A C 1
ATOM 2214 O O . ILE A 1 286 ? -3.427 -9.597 10.985 1.00 93.69 286 ILE A O 1
ATOM 2218 N N . ILE A 1 287 ? -4.310 -11.502 10.153 1.00 94.56 287 ILE A N 1
ATOM 2219 C CA . ILE A 1 287 ? -5.171 -11.884 11.266 1.00 94.56 287 ILE A CA 1
ATOM 2220 C C . ILE A 1 287 ? -4.461 -12.952 12.084 1.00 94.56 287 ILE A C 1
ATOM 2222 O O . ILE A 1 287 ? -3.931 -13.911 11.530 1.00 94.56 287 ILE A O 1
ATOM 2226 N N . GLN A 1 288 ? -4.467 -12.793 13.402 1.00 94.00 288 GLN A N 1
ATOM 2227 C CA . GLN A 1 288 ? -4.012 -13.796 14.350 1.00 94.00 288 GLN A CA 1
ATOM 2228 C C . GLN A 1 288 ? -5.074 -14.022 15.416 1.00 94.00 288 GLN A C 1
ATOM 2230 O O . GLN A 1 288 ? -5.404 -13.119 16.194 1.00 94.00 288 GLN A O 1
ATOM 2235 N N . ASP A 1 289 ? -5.578 -15.251 15.463 1.00 93.44 289 ASP A N 1
ATOM 2236 C CA . ASP A 1 289 ? -6.490 -15.694 16.504 1.00 93.44 289 ASP A CA 1
ATOM 2237 C C . ASP A 1 289 ? -5.715 -15.998 17.777 1.00 93.44 289 ASP A C 1
ATOM 2239 O O . ASP A 1 289 ? -4.644 -16.617 17.753 1.00 93.44 289 ASP A O 1
ATOM 2243 N N . SER A 1 290 ? -6.252 -15.567 18.918 1.00 92.56 290 SER A N 1
ATOM 2244 C CA . SER A 1 290 ? -5.640 -15.942 20.182 1.00 92.56 290 SER A CA 1
ATOM 2245 C C . SER A 1 290 ? -5.899 -17.416 20.471 1.00 92.56 290 SER A C 1
ATOM 2247 O O . SER A 1 290 ? -7.023 -17.907 20.402 1.00 92.56 290 SER A O 1
ATOM 2249 N N . THR A 1 291 ? -4.850 -18.128 20.869 1.00 94.25 291 THR A N 1
ATOM 2250 C CA . THR A 1 291 ? -4.980 -19.472 21.44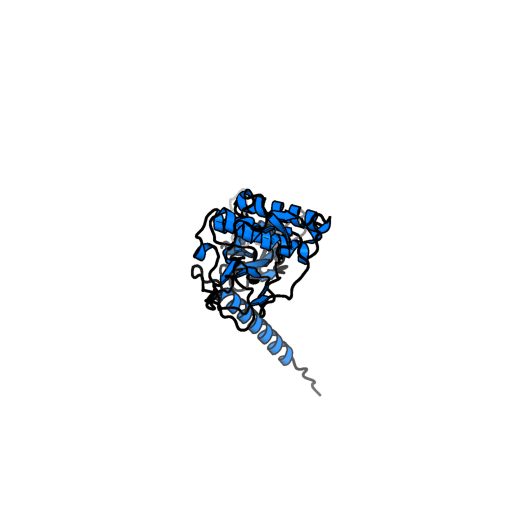2 1.00 94.25 291 THR A CA 1
ATOM 2251 C C . THR A 1 291 ? -5.237 -19.418 22.950 1.00 94.25 291 THR A C 1
ATOM 2253 O O . THR A 1 291 ? -5.393 -20.456 23.592 1.00 94.25 291 THR A O 1
ATOM 2256 N N . THR A 1 292 ? -5.232 -18.221 23.545 1.00 94.38 292 THR A N 1
ATOM 2257 C CA . THR A 1 292 ? -5.590 -17.982 24.943 1.00 94.38 292 THR A CA 1
ATOM 2258 C C . THR A 1 292 ? -7.071 -17.610 25.018 1.00 94.38 292 THR A C 1
ATOM 2260 O O . THR A 1 292 ? -7.518 -16.672 24.366 1.00 94.38 292 THR A O 1
ATOM 2263 N N . ALA A 1 293 ? -7.849 -18.353 25.809 1.00 93.62 293 ALA A N 1
ATOM 2264 C CA . ALA A 1 293 ? -9.293 -18.142 25.907 1.00 93.62 293 ALA A CA 1
ATOM 2265 C C . ALA A 1 293 ? -9.642 -16.739 26.435 1.00 93.62 293 ALA A C 1
ATOM 2267 O O . ALA A 1 293 ? -9.049 -16.287 27.414 1.00 93.62 293 ALA A O 1
ATOM 2268 N N . GLY A 1 294 ? -10.635 -16.098 25.811 1.00 92.75 294 GLY A N 1
ATOM 2269 C CA . GLY A 1 294 ? -11.130 -14.773 26.198 1.00 92.75 294 GLY A CA 1
ATOM 2270 C C . GLY A 1 294 ? -10.237 -13.609 25.772 1.00 92.75 294 GLY A C 1
ATOM 2271 O O . GLY A 1 294 ? -10.443 -12.502 26.257 1.00 92.75 294 GLY A O 1
ATOM 2272 N N . ILE A 1 295 ? -9.247 -13.842 24.902 1.00 95.50 295 ILE A N 1
ATOM 2273 C CA . ILE A 1 295 ? -8.369 -12.800 24.363 1.00 95.50 295 ILE A CA 1
ATOM 2274 C C . ILE A 1 295 ? -8.755 -12.484 22.922 1.00 95.50 295 ILE A C 1
ATOM 2276 O O . ILE A 1 295 ? -8.987 -13.382 22.115 1.00 95.50 295 ILE A O 1
ATOM 2280 N N . GLN A 1 296 ? -8.769 -11.192 22.606 1.00 93.81 296 GLN A N 1
ATOM 2281 C CA . GLN A 1 296 ? -9.178 -10.671 21.305 1.00 93.81 296 GLN A CA 1
ATOM 2282 C C . GLN A 1 296 ? -8.354 -11.272 20.152 1.00 93.81 296 GLN A C 1
ATOM 2284 O O . GLN A 1 296 ? -7.121 -11.274 20.191 1.00 93.81 296 GLN A O 1
ATOM 2289 N N . THR A 1 297 ? -9.032 -11.683 19.074 1.00 94.75 297 THR A N 1
ATOM 2290 C CA . THR A 1 297 ? -8.404 -11.836 17.750 1.00 94.75 297 THR A CA 1
ATOM 2291 C C . THR A 1 297 ? -7.861 -10.484 17.297 1.00 94.75 297 THR A C 1
ATOM 2293 O O . THR A 1 297 ? -8.528 -9.453 17.447 1.00 94.75 297 THR A O 1
ATOM 2296 N N . MET A 1 298 ? -6.662 -10.483 16.719 1.00 95.12 298 MET A N 1
ATOM 2297 C CA . MET A 1 298 ? -5.952 -9.272 16.319 1.00 95.12 298 MET A CA 1
ATOM 2298 C C . MET A 1 298 ? -5.699 -9.251 14.817 1.00 95.12 298 MET A C 1
ATOM 2300 O O . MET A 1 298 ? -5.363 -10.267 14.224 1.00 95.12 298 MET A O 1
ATOM 2304 N N . MET A 1 299 ? -5.783 -8.069 14.218 1.00 95.19 299 MET A N 1
ATOM 2305 C CA . MET A 1 299 ? -5.337 -7.786 12.860 1.00 95.19 299 MET A CA 1
ATOM 2306 C C . MET A 1 299 ? -4.219 -6.749 12.894 1.00 95.19 299 MET A C 1
ATOM 2308 O O . MET A 1 299 ? -4.332 -5.742 13.588 1.00 95.19 299 MET A O 1
ATOM 2312 N N . TYR A 1 300 ? -3.158 -6.936 12.120 1.00 93.69 300 TYR A N 1
ATOM 2313 C CA . TYR A 1 300 ? -2.119 -5.922 11.953 1.00 93.69 300 TYR A CA 1
ATOM 2314 C C . TYR A 1 300 ? -1.683 -5.808 10.498 1.00 93.69 300 TYR A C 1
ATOM 2316 O O . TYR A 1 300 ? -1.821 -6.736 9.705 1.00 93.69 300 TYR A O 1
ATOM 2324 N N . GLN A 1 301 ? -1.117 -4.656 10.157 1.00 90.19 301 GLN A N 1
ATOM 2325 C CA . GLN A 1 301 ? -0.518 -4.441 8.850 1.00 90.19 301 GLN A CA 1
ATOM 2326 C C . GLN A 1 301 ? 0.963 -4.828 8.881 1.00 90.19 301 GLN A C 1
ATOM 2328 O O . GLN A 1 301 ? 1.775 -4.186 9.550 1.00 90.19 301 GLN A O 1
ATOM 2333 N N . SER A 1 302 ? 1.333 -5.868 8.141 1.00 88.25 302 SER A N 1
ATOM 2334 C CA . SER A 1 302 ? 2.727 -6.220 7.891 1.00 88.25 302 SER A CA 1
ATOM 2335 C C . SER A 1 302 ? 3.435 -5.085 7.153 1.00 88.25 302 SER A C 1
ATOM 2337 O O . SER A 1 302 ? 2.972 -4.616 6.112 1.00 88.25 302 SER A O 1
ATOM 2339 N N . LEU A 1 303 ? 4.592 -4.672 7.672 1.00 83.62 303 LEU A N 1
ATOM 2340 C CA . LEU A 1 303 ? 5.377 -3.567 7.115 1.00 83.62 303 LEU A CA 1
ATOM 2341 C C . LEU A 1 303 ? 6.092 -3.936 5.806 1.00 83.62 303 LEU A C 1
ATOM 2343 O O . LEU A 1 303 ? 6.500 -3.038 5.070 1.00 83.62 303 LEU A O 1
ATOM 2347 N N . LEU A 1 304 ? 6.239 -5.233 5.517 1.00 80.12 304 LEU A N 1
ATOM 2348 C CA . LEU A 1 304 ? 6.920 -5.742 4.327 1.00 80.12 304 LEU A CA 1
ATOM 2349 C C . LEU A 1 304 ? 5.908 -6.010 3.210 1.00 80.12 304 LEU A C 1
ATOM 2351 O O . LEU A 1 304 ? 5.065 -6.884 3.394 1.00 80.12 304 LEU A O 1
ATOM 2355 N N . PRO A 1 305 ? 5.969 -5.315 2.062 1.00 81.06 305 PRO A N 1
ATOM 2356 C CA . PRO A 1 305 ? 4.982 -5.466 0.994 1.00 81.06 305 PRO A CA 1
ATOM 2357 C C . PRO A 1 305 ? 4.959 -6.902 0.445 1.00 81.06 305 PRO A C 1
ATOM 2359 O O . PRO A 1 305 ? 6.006 -7.463 0.133 1.00 81.06 305 PRO A O 1
ATOM 2362 N N . ALA A 1 306 ? 3.764 -7.486 0.319 1.00 71.94 306 ALA A N 1
ATOM 2363 C CA . ALA A 1 306 ? 3.580 -8.866 -0.144 1.00 71.94 306 ALA A CA 1
ATOM 2364 C C . ALA A 1 306 ? 3.322 -8.972 -1.660 1.00 71.94 306 ALA A C 1
ATOM 2366 O O . ALA A 1 306 ? 3.591 -10.002 -2.277 1.00 71.94 306 ALA A O 1
ATOM 2367 N N . ALA A 1 307 ? 2.810 -7.905 -2.281 1.00 73.19 307 ALA A N 1
ATOM 2368 C CA . ALA A 1 307 ? 2.483 -7.860 -3.703 1.00 73.19 307 ALA A CA 1
ATOM 2369 C C . ALA A 1 307 ? 2.780 -6.480 -4.304 1.00 73.19 307 ALA A C 1
ATOM 2371 O O . ALA A 1 307 ? 2.820 -5.469 -3.600 1.00 73.19 307 ALA A O 1
ATOM 2372 N N . GLY A 1 308 ? 2.972 -6.441 -5.625 1.00 84.94 308 GLY A N 1
ATOM 2373 C CA . GLY A 1 308 ? 3.265 -5.206 -6.341 1.00 84.94 308 GLY A CA 1
ATOM 2374 C C . GLY A 1 308 ? 2.657 -5.151 -7.739 1.00 84.94 308 GLY A C 1
ATOM 2375 O O . GLY A 1 308 ? 2.539 -6.172 -8.422 1.00 84.94 308 GLY A O 1
ATOM 2376 N N . ALA A 1 309 ? 2.271 -3.944 -8.156 1.00 91.31 309 ALA A N 1
ATOM 2377 C CA . ALA A 1 309 ? 1.827 -3.651 -9.516 1.00 91.31 309 ALA A CA 1
ATOM 2378 C C . ALA A 1 309 ? 3.006 -3.760 -10.489 1.00 91.31 309 ALA A C 1
ATOM 2380 O O . ALA A 1 309 ? 4.141 -3.491 -10.103 1.00 91.31 309 ALA A O 1
ATOM 2381 N N . ARG A 1 310 ? 2.758 -4.143 -11.744 1.00 95.12 310 ARG A N 1
ATOM 2382 C CA . ARG A 1 310 ? 3.821 -4.440 -12.716 1.00 95.12 310 ARG A CA 1
ATOM 2383 C C . ARG A 1 310 ? 3.624 -3.696 -14.024 1.00 95.12 310 ARG A C 1
ATOM 2385 O O . ARG A 1 310 ? 2.491 -3.569 -14.475 1.00 95.12 310 ARG A O 1
ATOM 2392 N N . ASP A 1 311 ? 4.730 -3.272 -14.622 1.00 97.12 311 ASP A N 1
ATOM 2393 C CA . ASP A 1 311 ? 4.779 -2.765 -15.993 1.00 97.12 311 ASP A CA 1
ATOM 2394 C C . ASP A 1 311 ? 6.169 -2.992 -16.600 1.00 97.12 311 ASP A C 1
ATOM 2396 O O . ASP A 1 311 ? 7.156 -3.134 -15.873 1.00 97.12 311 ASP A O 1
ATOM 2400 N N . ASN A 1 312 ? 6.247 -3.060 -17.927 1.00 96.88 312 ASN A N 1
ATOM 2401 C CA . ASN A 1 312 ? 7.450 -3.466 -18.646 1.00 96.88 312 ASN A CA 1
ATOM 2402 C C . ASN A 1 312 ? 8.080 -2.306 -19.416 1.00 96.88 312 ASN A C 1
ATOM 2404 O O . ASN A 1 312 ? 7.397 -1.559 -20.109 1.00 96.88 312 ASN A O 1
ATOM 2408 N N . GLY A 1 313 ? 9.409 -2.219 -19.371 1.00 96.19 313 GLY A N 1
ATOM 2409 C CA . GLY A 1 313 ? 10.191 -1.424 -20.317 1.00 96.19 313 GLY A CA 1
ATOM 2410 C C . GLY A 1 313 ? 10.861 -2.320 -21.355 1.00 96.19 313 GLY A C 1
ATOM 2411 O O . GLY A 1 313 ? 11.221 -3.459 -21.049 1.00 96.19 313 GLY A O 1
ATOM 2412 N N . ASN A 1 314 ? 11.037 -1.809 -22.576 1.00 96.50 314 ASN A N 1
ATOM 2413 C CA . ASN A 1 314 ? 11.647 -2.539 -23.687 1.00 96.50 314 ASN A CA 1
ATOM 2414 C C . ASN A 1 314 ? 12.827 -1.794 -24.315 1.00 96.50 314 ASN A C 1
ATOM 2416 O O . ASN A 1 314 ? 12.739 -0.629 -24.701 1.00 96.50 314 ASN A O 1
ATOM 2420 N N . ILE A 1 315 ? 13.942 -2.494 -24.466 1.00 95.75 315 ILE A N 1
ATOM 2421 C CA . ILE A 1 315 ? 15.130 -1.954 -25.108 1.00 95.75 315 ILE A CA 1
ATOM 2422 C C . ILE A 1 315 ? 15.563 -2.882 -26.230 1.00 95.75 315 ILE A C 1
ATOM 2424 O O . ILE A 1 315 ? 15.778 -4.073 -26.032 1.00 95.75 315 ILE A O 1
ATOM 2428 N N . GLU A 1 316 ? 15.686 -2.298 -27.407 1.00 94.06 316 GLU A N 1
ATOM 2429 C CA . GLU A 1 316 ? 16.233 -2.926 -28.595 1.00 94.06 316 GLU A CA 1
ATOM 2430 C C . GLU A 1 316 ? 17.166 -1.907 -29.228 1.00 94.06 316 GLU A C 1
ATOM 2432 O O . GLU A 1 316 ? 16.800 -0.738 -29.389 1.00 94.06 316 GLU A O 1
ATOM 2437 N N . GLY A 1 317 ? 18.392 -2.342 -29.492 1.00 87.38 317 GLY A N 1
ATOM 2438 C CA . GLY A 1 317 ? 19.337 -1.592 -30.296 1.00 87.38 317 GLY A CA 1
ATOM 2439 C C . GLY A 1 317 ? 19.237 -2.020 -31.741 1.00 87.38 317 GLY A C 1
ATOM 2440 O O . GLY A 1 317 ? 19.141 -3.214 -32.005 1.00 87.38 317 GLY A O 1
ATOM 2441 N N . GLU A 1 318 ? 19.311 -1.069 -32.657 1.00 82.38 318 GLU A N 1
ATOM 2442 C CA . GLU A 1 318 ? 19.412 -1.365 -34.080 1.00 82.38 318 GLU A CA 1
ATOM 2443 C C . GLU A 1 318 ? 20.852 -1.135 -34.528 1.00 82.38 318 GLU A C 1
ATOM 2445 O O . GLU A 1 318 ? 21.417 -0.061 -34.296 1.00 82.38 318 GLU A O 1
ATOM 2450 N N . ASP A 1 319 ? 21.434 -2.142 -35.177 1.00 74.75 319 ASP A N 1
ATOM 2451 C CA . ASP A 1 319 ? 22.598 -1.922 -36.029 1.00 74.75 319 ASP A CA 1
ATOM 2452 C C . ASP A 1 319 ? 22.094 -1.696 -37.446 1.00 74.75 319 ASP A C 1
ATOM 2454 O O . ASP A 1 319 ? 21.403 -2.540 -38.022 1.00 74.75 319 ASP A O 1
ATOM 2458 N N . ILE A 1 320 ? 22.442 -0.534 -37.992 1.00 68.38 320 ILE A N 1
ATOM 2459 C CA . ILE A 1 320 ? 22.169 -0.197 -39.382 1.00 68.38 320 ILE A CA 1
ATOM 2460 C C . ILE A 1 320 ? 23.449 -0.454 -40.167 1.00 68.38 320 ILE A C 1
ATOM 2462 O O . ILE A 1 320 ? 24.447 0.249 -39.990 1.00 68.38 320 ILE A O 1
ATOM 2466 N N . ASP A 1 321 ? 23.391 -1.428 -41.068 1.00 72.56 321 ASP A N 1
ATOM 2467 C CA . ASP A 1 321 ? 24.415 -1.610 -42.087 1.00 72.56 321 ASP A CA 1
ATOM 2468 C C . ASP A 1 321 ? 24.162 -0.631 -43.239 1.00 72.56 321 ASP A C 1
ATOM 2470 O O . ASP A 1 321 ? 23.068 -0.557 -43.805 1.00 72.56 321 ASP A O 1
ATOM 2474 N N . ILE A 1 322 ? 25.185 0.159 -43.567 1.00 74.94 322 ILE A N 1
ATOM 2475 C CA . ILE A 1 322 ? 25.165 1.088 -44.696 1.00 74.94 322 ILE A CA 1
ATOM 2476 C C . ILE A 1 322 ? 26.153 0.571 -45.736 1.00 74.94 322 ILE A C 1
ATOM 2478 O O . ILE A 1 322 ? 27.361 0.779 -45.605 1.00 74.94 322 ILE A O 1
ATOM 2482 N N . ASP A 1 323 ? 25.618 -0.047 -46.785 1.00 81.88 323 ASP A N 1
ATOM 2483 C CA . ASP A 1 323 ? 26.373 -0.408 -47.980 1.00 81.88 323 ASP A CA 1
ATOM 2484 C C . ASP A 1 323 ? 26.301 0.728 -49.000 1.00 81.88 323 ASP A C 1
ATOM 2486 O O . ASP A 1 323 ? 25.221 1.219 -49.342 1.00 81.88 323 ASP A O 1
ATOM 2490 N N . ILE A 1 324 ? 27.460 1.157 -49.498 1.00 83.25 324 ILE A N 1
ATOM 2491 C CA . ILE A 1 324 ? 27.552 2.235 -50.480 1.00 83.25 324 ILE A CA 1
ATOM 2492 C C . ILE A 1 324 ? 28.228 1.692 -51.730 1.00 83.25 324 ILE A C 1
ATOM 2494 O O . ILE A 1 324 ? 29.371 1.265 -51.680 1.00 83.25 324 ILE A O 1
ATOM 2498 N N . GLU A 1 325 ? 27.525 1.722 -52.862 1.00 90.06 325 GLU A N 1
ATOM 2499 C CA . GLU A 1 325 ? 28.077 1.344 -54.165 1.00 90.06 325 GLU A CA 1
ATOM 2500 C C . GLU A 1 325 ? 28.215 2.587 -55.046 1.00 90.06 325 GLU A C 1
ATOM 2502 O O . GLU A 1 325 ? 27.250 3.329 -55.273 1.00 90.06 325 GLU A O 1
ATOM 2507 N N . LYS A 1 326 ? 29.414 2.816 -55.589 1.00 91.75 326 LYS A N 1
ATOM 2508 C CA . LYS A 1 326 ? 29.660 3.882 -56.558 1.00 91.75 326 LYS A CA 1
ATOM 2509 C C . LYS A 1 326 ? 29.743 3.329 -57.975 1.00 91.75 326 LYS A C 1
ATOM 2511 O O . LYS A 1 326 ? 30.715 2.683 -58.359 1.00 91.75 326 LYS A O 1
ATOM 2516 N N . ILE A 1 327 ? 28.763 3.719 -58.787 1.00 92.38 327 ILE A N 1
ATOM 2517 C CA . ILE A 1 327 ? 28.707 3.423 -60.223 1.00 92.38 327 ILE A CA 1
ATOM 2518 C C . ILE A 1 327 ? 28.820 4.690 -61.078 1.00 92.38 327 ILE A C 1
ATOM 2520 O O . ILE A 1 327 ? 28.440 5.793 -60.661 1.00 92.38 327 ILE A O 1
ATOM 2524 N N . ASP A 1 328 ? 29.369 4.536 -62.276 1.00 91.31 328 ASP A N 1
ATOM 2525 C CA . ASP A 1 328 ? 29.281 5.494 -63.371 1.00 91.31 328 ASP A CA 1
ATOM 2526 C C . ASP A 1 328 ? 27.928 5.335 -64.075 1.00 91.31 328 ASP A C 1
ATOM 2528 O O . ASP A 1 328 ? 27.571 4.245 -64.522 1.00 91.31 328 ASP A O 1
ATOM 2532 N N . LEU A 1 329 ? 27.161 6.421 -64.178 1.00 90.06 329 LEU A N 1
ATOM 2533 C CA . LEU A 1 329 ? 25.793 6.360 -64.699 1.00 90.06 329 LEU A CA 1
ATOM 2534 C C . LEU A 1 329 ? 25.736 6.089 -66.211 1.00 90.06 329 LEU A C 1
ATOM 2536 O O . LEU A 1 329 ? 24.754 5.531 -66.692 1.00 90.06 329 LEU A O 1
ATOM 2540 N N . ALA A 1 330 ? 26.757 6.495 -66.967 1.00 92.00 330 ALA A N 1
ATOM 2541 C CA . ALA A 1 330 ? 26.764 6.369 -68.422 1.00 92.00 330 ALA A CA 1
ATOM 2542 C C . ALA A 1 330 ? 27.179 4.964 -68.877 1.00 92.00 330 ALA A C 1
ATOM 2544 O O . ALA A 1 330 ? 26.716 4.481 -69.908 1.00 92.00 330 ALA A O 1
ATOM 2545 N N . THR A 1 331 ? 28.059 4.319 -68.114 1.00 92.50 331 THR A N 1
ATOM 2546 C CA . THR A 1 331 ? 28.679 3.038 -68.480 1.00 92.50 331 THR A CA 1
ATOM 2547 C C . THR A 1 331 ? 28.239 1.872 -67.598 1.00 92.50 331 THR A C 1
ATOM 2549 O O . THR A 1 331 ? 28.441 0.722 -67.978 1.00 92.50 331 THR A O 1
ATOM 2552 N N . GLY A 1 332 ? 27.656 2.142 -66.426 1.00 90.06 332 GLY A N 1
ATOM 2553 C CA . GLY A 1 332 ? 27.351 1.131 -65.410 1.00 90.06 332 GLY A CA 1
ATOM 2554 C C . GLY A 1 332 ? 28.594 0.559 -64.717 1.00 90.06 332 GLY A C 1
ATOM 2555 O O . GLY A 1 332 ? 28.475 -0.379 -63.932 1.00 90.06 332 GLY A O 1
ATOM 2556 N N . ALA A 1 333 ? 29.788 1.089 -65.004 1.00 91.50 333 ALA A N 1
ATOM 2557 C CA . ALA A 1 333 ? 31.034 0.614 -64.420 1.00 91.50 333 ALA A CA 1
ATOM 2558 C C . ALA A 1 333 ? 31.151 1.024 -62.945 1.00 91.50 333 ALA A C 1
ATOM 2560 O O . ALA A 1 333 ? 30.767 2.128 -62.558 1.00 91.50 333 ALA A O 1
ATOM 2561 N N . ARG A 1 334 ? 31.727 0.145 -62.124 1.00 92.50 334 ARG A N 1
ATOM 2562 C CA . ARG A 1 334 ? 32.020 0.429 -60.714 1.00 92.50 334 ARG A CA 1
ATOM 2563 C C . ARG A 1 334 ? 33.256 1.315 -60.586 1.00 92.50 334 ARG A C 1
ATOM 2565 O O . ARG A 1 334 ? 34.202 1.159 -61.357 1.00 92.50 334 ARG A O 1
ATOM 2572 N N . LEU A 1 335 ? 33.238 2.259 -59.647 1.00 91.62 335 LEU A N 1
ATOM 2573 C CA . LEU A 1 335 ? 34.248 3.313 -59.545 1.00 91.62 335 LEU A CA 1
ATOM 2574 C C . LEU A 1 335 ? 35.029 3.251 -58.233 1.00 91.62 335 LEU A C 1
ATOM 2576 O O . LEU A 1 335 ? 34.463 3.409 -57.151 1.00 91.62 335 LEU A O 1
ATOM 2580 N N . GLN A 1 336 ? 36.347 3.119 -58.362 1.00 94.19 336 GLN A N 1
ATOM 2581 C CA . GLN A 1 336 ? 37.302 3.183 -57.260 1.00 94.19 336 GLN A CA 1
ATOM 2582 C C . GLN A 1 336 ? 37.659 4.626 -56.890 1.00 94.19 336 GLN A C 1
ATOM 2584 O O . GLN A 1 336 ? 37.748 5.497 -57.757 1.00 94.19 336 GLN A O 1
ATOM 2589 N N . GLY A 1 337 ? 37.960 4.851 -55.611 1.00 92.94 337 GLY A N 1
ATOM 2590 C CA . GLY A 1 337 ? 38.591 6.077 -55.128 1.00 92.94 337 GLY A CA 1
ATOM 2591 C C . GLY A 1 337 ? 37.621 7.199 -54.764 1.00 92.94 337 GLY A C 1
ATOM 2592 O O . GLY A 1 337 ? 38.067 8.318 -54.524 1.00 92.94 337 GLY A O 1
ATOM 2593 N N . ALA A 1 338 ? 36.313 6.933 -54.718 1.00 91.62 338 ALA A N 1
ATOM 2594 C CA . ALA A 1 338 ? 35.342 7.910 -54.245 1.00 91.62 338 ALA A CA 1
ATOM 2595 C C . ALA A 1 338 ? 35.394 7.986 -52.717 1.00 91.62 338 ALA A C 1
ATOM 2597 O O . ALA A 1 338 ? 35.159 6.987 -52.043 1.00 91.62 338 ALA A O 1
ATOM 2598 N N . GLU A 1 339 ? 35.688 9.166 -52.177 1.00 93.69 339 GLU A N 1
ATOM 2599 C CA . GLU 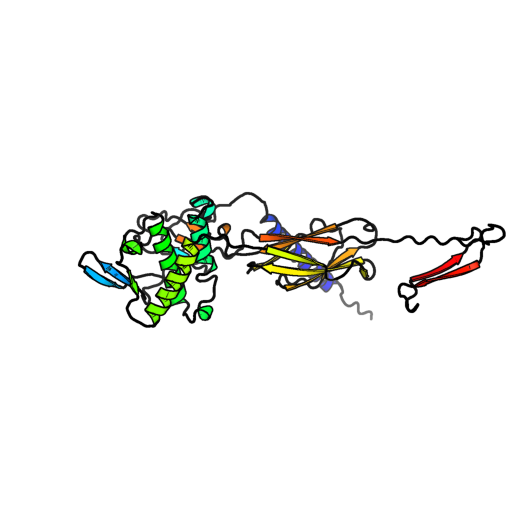A 1 339 ? 35.630 9.417 -50.739 1.00 93.69 339 GLU A CA 1
ATOM 2600 C C . GLU A 1 339 ? 34.198 9.761 -50.327 1.00 93.69 339 GLU A C 1
ATOM 2602 O O . GLU A 1 339 ? 33.575 10.680 -50.867 1.00 93.69 339 GLU A O 1
ATOM 2607 N N . ILE A 1 340 ? 33.671 9.002 -49.374 1.00 89.94 340 ILE A N 1
ATOM 2608 C CA . ILE A 1 340 ? 32.323 9.162 -48.848 1.00 89.94 340 ILE A CA 1
ATOM 2609 C C . ILE A 1 340 ? 32.421 9.305 -47.338 1.00 89.94 340 ILE A C 1
ATOM 2611 O O . ILE A 1 340 ? 32.983 8.454 -46.651 1.00 89.94 340 ILE A O 1
ATOM 2615 N N . THR A 1 341 ? 31.826 10.368 -46.815 1.00 90.12 341 THR A N 1
ATOM 2616 C CA . THR A 1 341 ? 31.683 10.584 -45.377 1.00 90.12 341 THR A CA 1
ATOM 2617 C C . THR A 1 341 ? 30.215 10.455 -45.003 1.00 90.12 341 THR A C 1
ATOM 2619 O O . THR A 1 341 ? 29.341 11.015 -45.661 1.00 90.12 341 THR A O 1
ATOM 2622 N N . VAL A 1 342 ? 29.946 9.698 -43.947 1.00 86.12 342 VAL A N 1
ATOM 2623 C CA . VAL A 1 342 ? 28.631 9.554 -43.327 1.00 86.12 342 VAL A CA 1
ATOM 2624 C C . VAL A 1 342 ? 28.638 10.383 -42.049 1.00 86.12 342 VAL A C 1
ATOM 2626 O O . VAL A 1 342 ? 29.583 10.296 -41.263 1.00 86.12 342 VAL A O 1
ATOM 2629 N N . TRP A 1 343 ? 27.598 11.187 -41.839 1.00 85.75 343 TRP A N 1
ATOM 2630 C CA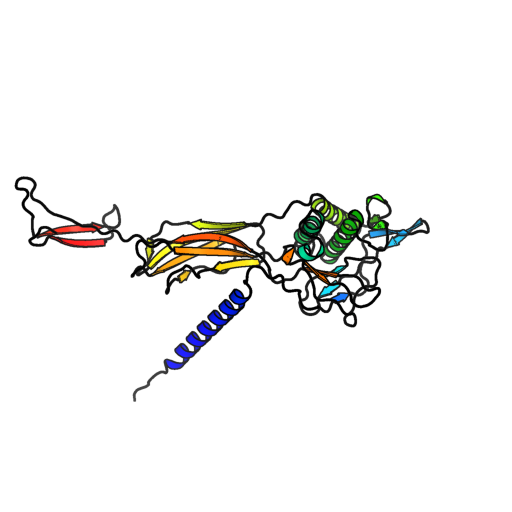 . TRP A 1 343 ? 27.423 12.013 -40.641 1.00 85.75 343 TRP A CA 1
ATOM 2631 C C . TRP A 1 343 ? 26.199 11.558 -39.856 1.00 85.75 343 TRP A C 1
ATOM 2633 O O . TRP A 1 343 ? 25.217 11.119 -40.453 1.00 85.75 343 TRP A O 1
ATOM 2643 N N . THR A 1 344 ? 26.243 11.699 -38.532 1.00 79.81 344 THR A N 1
ATOM 2644 C CA . THR A 1 344 ? 25.108 11.369 -37.652 1.00 79.81 344 THR A CA 1
ATOM 2645 C C . THR A 1 344 ? 24.147 12.542 -37.443 1.00 79.81 344 THR A C 1
ATOM 2647 O O . THR A 1 344 ? 23.146 12.397 -36.749 1.00 79.81 344 THR A O 1
ATOM 2650 N N . ASP A 1 345 ? 24.446 13.721 -37.993 1.00 78.94 345 ASP A N 1
ATOM 2651 C CA . ASP A 1 345 ? 23.646 14.936 -37.846 1.00 78.94 345 ASP A CA 1
ATOM 2652 C C . ASP A 1 345 ? 23.476 15.683 -39.178 1.00 78.94 345 ASP A C 1
ATOM 2654 O O . ASP A 1 345 ? 24.355 15.687 -40.043 1.00 78.94 345 ASP A O 1
ATOM 2658 N N . SER A 1 346 ? 22.354 16.394 -39.327 1.00 82.75 346 SER A N 1
ATOM 2659 C CA . SER A 1 346 ? 22.049 17.172 -40.536 1.00 82.75 346 SER A CA 1
ATOM 2660 C C . SER A 1 346 ? 23.009 18.344 -40.766 1.00 82.75 346 SER A C 1
ATOM 2662 O O . SER A 1 346 ? 23.137 18.818 -41.894 1.00 82.75 346 SER A O 1
ATOM 2664 N N . GLY A 1 347 ? 23.678 18.818 -39.710 1.00 90.38 347 GLY A N 1
ATOM 2665 C CA . GLY A 1 347 ? 24.687 19.872 -39.777 1.00 90.38 347 GLY A CA 1
ATOM 2666 C C . GLY A 1 347 ? 26.039 19.399 -40.315 1.00 90.38 347 GLY A C 1
ATOM 2667 O O . GLY A 1 347 ? 26.900 20.240 -40.568 1.00 90.38 347 GLY A O 1
ATOM 2668 N N . ARG A 1 348 ? 26.222 18.084 -40.522 1.00 90.56 348 ARG A N 1
ATOM 2669 C CA . ARG A 1 348 ? 27.488 17.454 -40.933 1.00 90.56 348 ARG A CA 1
ATOM 2670 C C . ARG A 1 348 ? 28.648 17.785 -39.991 1.00 90.56 348 ARG A C 1
ATOM 2672 O O . ARG A 1 348 ? 29.779 17.996 -40.430 1.00 90.56 348 ARG A O 1
ATOM 2679 N N . THR A 1 349 ? 28.364 17.849 -38.695 1.00 89.62 349 THR A N 1
ATOM 2680 C CA . THR A 1 349 ? 29.345 18.216 -37.664 1.00 89.62 349 THR A CA 1
ATOM 2681 C C . THR A 1 349 ? 29.948 17.007 -36.952 1.00 89.62 349 THR A C 1
ATOM 2683 O O . THR A 1 349 ? 31.082 17.085 -36.487 1.00 89.62 349 THR A O 1
ATOM 2686 N N . ASN A 1 350 ? 29.251 15.869 -36.942 1.00 77.38 350 ASN A N 1
ATOM 2687 C CA . ASN A 1 350 ? 29.667 14.622 -36.314 1.00 77.38 350 ASN A CA 1
ATOM 2688 C C . ASN A 1 350 ? 29.841 13.534 -37.379 1.00 77.38 350 ASN A C 1
ATOM 2690 O O . ASN A 1 350 ? 28.872 12.980 -37.901 1.00 77.38 350 ASN A O 1
ATOM 2694 N N . VAL A 1 351 ? 31.096 13.244 -37.728 1.00 86.19 351 VAL A N 1
ATOM 2695 C CA . VAL A 1 351 ? 31.437 12.174 -38.675 1.00 86.19 351 VAL A CA 1
ATOM 2696 C C . VAL A 1 351 ? 31.198 10.816 -38.015 1.00 86.19 351 VAL A C 1
ATOM 2698 O O . VAL A 1 351 ? 31.836 10.495 -37.017 1.00 86.19 351 VAL A O 1
ATOM 2701 N N . PHE A 1 352 ? 30.313 10.013 -38.605 1.00 80.94 352 PHE A N 1
ATOM 2702 C CA . PHE A 1 352 ? 30.126 8.606 -38.259 1.00 80.94 352 PHE A CA 1
ATOM 2703 C C . PHE A 1 352 ? 31.288 7.766 -38.794 1.00 80.94 352 PHE A C 1
ATOM 2705 O O . PHE A 1 352 ? 31.953 7.049 -38.050 1.00 80.94 352 PHE A O 1
ATOM 2712 N N . ARG A 1 353 ? 31.555 7.878 -40.102 1.00 84.56 353 ARG A N 1
ATOM 2713 C CA . ARG A 1 353 ? 32.632 7.158 -40.787 1.00 84.56 353 ARG A CA 1
ATOM 2714 C C . ARG A 1 353 ? 32.998 7.853 -42.093 1.00 84.56 353 ARG A C 1
ATOM 2716 O O . ARG A 1 353 ? 32.122 8.392 -42.762 1.00 84.56 353 ARG A O 1
ATOM 2723 N N . SER A 1 354 ? 34.268 7.775 -42.478 1.00 89.50 354 SER A N 1
ATOM 2724 C CA . SER A 1 354 ? 34.712 8.053 -43.847 1.00 89.50 354 SER A CA 1
ATOM 2725 C C . SER A 1 354 ? 35.239 6.771 -44.478 1.00 89.50 354 SER A C 1
ATOM 2727 O O . SER A 1 354 ? 35.980 6.023 -43.836 1.00 89.50 354 SER A O 1
ATOM 2729 N N . VAL A 1 355 ? 34.844 6.517 -45.720 1.00 89.69 355 VAL A N 1
ATOM 2730 C CA . VAL A 1 355 ? 35.255 5.360 -46.517 1.00 89.69 355 VAL A CA 1
ATOM 2731 C C . VAL A 1 355 ? 35.694 5.820 -47.902 1.00 89.69 355 VAL A C 1
ATOM 2733 O O . VAL A 1 355 ? 35.274 6.874 -48.378 1.00 89.69 355 VAL A O 1
ATOM 2736 N N . VAL A 1 356 ? 36.565 5.040 -48.535 1.00 92.56 356 VAL A N 1
ATOM 2737 C CA . VAL A 1 356 ? 36.987 5.254 -49.920 1.00 92.56 356 VAL A CA 1
ATOM 2738 C C . VAL A 1 356 ? 36.652 3.995 -50.693 1.00 92.56 356 VAL A C 1
ATOM 2740 O O . VAL A 1 356 ? 37.056 2.917 -50.258 1.00 92.56 356 VAL A O 1
ATOM 2743 N N . THR A 1 357 ? 35.950 4.137 -51.816 1.00 93.06 357 THR A N 1
ATOM 2744 C CA . THR A 1 357 ? 35.518 2.968 -52.583 1.00 93.06 357 THR A CA 1
ATOM 2745 C C . THR A 1 357 ? 36.697 2.175 -53.143 1.00 93.06 357 THR A C 1
ATOM 2747 O O . THR A 1 357 ? 37.671 2.744 -53.654 1.00 93.06 357 THR A O 1
ATOM 2750 N N . ASP A 1 358 ? 36.610 0.853 -53.062 1.00 91.75 358 ASP A N 1
ATOM 2751 C CA . ASP A 1 358 ? 37.608 -0.087 -53.558 1.00 91.75 358 ASP A CA 1
ATOM 2752 C C . ASP A 1 358 ? 37.519 -0.303 -55.085 1.00 91.75 358 ASP A C 1
ATOM 2754 O O . ASP A 1 358 ? 36.761 0.356 -55.800 1.00 91.75 358 ASP A O 1
ATOM 2758 N N . ALA A 1 359 ? 38.324 -1.226 -55.623 1.00 90.38 359 ALA A N 1
ATOM 2759 C CA . ALA A 1 359 ? 38.318 -1.561 -57.053 1.00 90.38 359 ALA A CA 1
ATOM 2760 C C . ALA A 1 359 ? 36.970 -2.122 -57.552 1.00 90.38 359 ALA A C 1
ATOM 2762 O O . ALA A 1 359 ? 36.703 -2.107 -58.753 1.00 90.38 359 ALA A O 1
ATOM 2763 N N . ASN A 1 360 ? 36.124 -2.602 -56.639 1.00 90.44 360 ASN A N 1
ATOM 2764 C CA . ASN A 1 360 ? 34.780 -3.091 -56.901 1.00 90.44 360 ASN A CA 1
ATOM 2765 C C . ASN A 1 360 ? 33.712 -2.035 -56.601 1.00 90.44 360 ASN A C 1
ATOM 2767 O O . ASN A 1 360 ? 32.538 -2.389 -56.620 1.00 90.44 360 ASN A O 1
ATOM 2771 N N . GLY A 1 361 ? 34.085 -0.777 -56.344 1.00 86.94 361 GLY A N 1
ATOM 2772 C CA . GLY A 1 361 ? 33.164 0.334 -56.124 1.00 86.94 361 GLY A CA 1
ATOM 2773 C C . GLY A 1 361 ? 32.421 0.330 -54.788 1.00 86.94 361 GLY A C 1
ATOM 2774 O O . GLY A 1 361 ? 31.434 1.060 -54.706 1.00 86.94 361 GLY A O 1
ATOM 2775 N N . TYR A 1 362 ? 32.867 -0.447 -53.791 1.00 86.12 362 TYR A N 1
ATOM 2776 C CA . TYR A 1 362 ? 32.304 -0.478 -52.430 1.00 86.12 362 TYR A CA 1
ATOM 2777 C C . TYR A 1 362 ? 33.173 0.251 -51.413 1.00 86.12 362 TYR A C 1
ATOM 2779 O O . TYR A 1 362 ? 34.415 0.139 -51.532 1.00 86.12 362 TYR A O 1
#

Radius of gyration: 31.3 Å; chains: 1; bounding box: 94×40×101 Å